Protein AF-A0A483ZKE1-F1 (afdb_monomer_lite)

Sequence (255 aa):
MLLSSGWCLANSYGLLGISTQVSLVSFIDTRLTCVSGTLVWALIVMWFKHPRYLRAKENFISSFFPSNLNSFNNILPKVLFICGGDETYCSNRGMLEKYIAKHHKEFVTFRAELAWEVISNLGTHSNVNALSLEEWLADFSDVVIILVESYGTVAELGAFSLSPVLRKKLLPILDKKFETHKSFINTGPVKWVDSESKFGPTIYTEFETILTCMPKINERLNRKVQSNITNANSIGDYKYSPKIFLFFVLVVISS

pLDDT: mean 71.36, std 24.27, range [22.64, 98.62]

Radius of gyration: 21.72 Å; chains: 1; bounding box: 70×74×46 Å

Secondary structure (DSSP, 8-state):
--------------S----S---TTTTTSSS-SS--HHHHHHHHHHHHT-HHHHHHHHHHHHH--HHHHHHHHHHSPEEEEEE---TTT--HHHHHHHHHHHH-TTEEEE-HHHHHHHHHHTT--SS--HHHHHHHHHHHSSEEEEEE-SHHHHHHHHHHHH-HHHHTTEEEEEEGGGTT---HHIIIIIHHHHHH-SSPSPEEE-GGGGGGGHHHHHHHHTS-------GGG-BTTTTB-HHHHHHHHHHHHH-

Foldseek 3Di:
DDDDDDDDDDDPPDDDPPPPPPDPVNLVPDPDPDDDLVVVVVVVVVLCVDPLLVVLVVVCVVPPDLVCQVVVVVVQAAEEEEADDDCVQAVLSVVVVVVCVVPPSSYDYDYLVVVVVVCVVSVPPDDDDPVNSVVVSLQLGQAYEQECPDPVSLVVLVVQLVDLSSLQRYAYEYALVCVPPPDCCVVPSQVSSQVRHLLDNHHHDHSVPSCVCVVSNVVSVPDDDPPPLDQVQADDPNGDHPNRVVVSVVVSSVD

InterPro domains:
  IPR049725 STM3845 retron effector protein [NF038232] (75-243)
  IPR049725 STM3845 retron effector protein [PF28093] (91-250)

Structure (mmCIF, N/CA/C/O backbone):
data_AF-A0A483ZKE1-F1
#
_entry.id   AF-A0A483ZKE1-F1
#
loop_
_atom_site.group_PDB
_atom_site.id
_atom_site.type_symbol
_atom_site.label_atom_id
_atom_site.label_alt_id
_atom_site.label_comp_id
_atom_site.label_asym_id
_atom_site.label_entity_id
_atom_site.label_seq_id
_atom_site.pdbx_PDB_ins_code
_atom_site.Cartn_x
_atom_site.Cartn_y
_atom_site.Cartn_z
_atom_site.occupancy
_atom_site.B_iso_or_equiv
_atom_site.auth_seq_id
_atom_site.auth_comp_id
_atom_site.auth_asym_id
_atom_site.auth_atom_id
_atom_site.pdbx_PDB_model_num
ATOM 1 N N . MET A 1 1 ? 48.296 -51.087 1.319 1.00 34.50 1 MET A N 1
ATOM 2 C CA . MET A 1 1 ? 47.680 -49.813 1.753 1.00 34.50 1 MET A CA 1
ATOM 3 C C . MET A 1 1 ? 46.544 -49.533 0.775 1.00 34.50 1 MET A C 1
ATOM 5 O O . MET A 1 1 ? 46.846 -49.269 -0.375 1.00 34.50 1 MET A O 1
ATOM 9 N N . LEU A 1 2 ? 45.296 -49.957 1.035 1.00 25.78 2 LEU A N 1
ATOM 10 C CA . LEU A 1 2 ? 44.282 -49.306 1.901 1.00 25.78 2 LEU A CA 1
ATOM 11 C C . LEU A 1 2 ? 44.091 -47.821 1.538 1.00 25.78 2 LEU A C 1
ATOM 13 O O . LEU A 1 2 ? 45.089 -47.116 1.507 1.00 25.78 2 LEU A O 1
ATOM 17 N N . LEU A 1 3 ? 42.907 -47.218 1.407 1.00 25.98 3 LEU A N 1
ATOM 18 C CA . LEU A 1 3 ? 41.503 -47.567 1.112 1.00 25.98 3 LEU A CA 1
ATOM 19 C C . LEU A 1 3 ? 40.740 -46.236 1.333 1.00 25.98 3 LEU A C 1
ATOM 21 O O . LEU A 1 3 ? 41.064 -45.538 2.292 1.00 25.98 3 LEU A O 1
ATOM 25 N N . SER A 1 4 ? 39.657 -45.991 0.579 1.00 26.14 4 SER A N 1
ATOM 26 C CA . SER A 1 4 ? 38.536 -45.078 0.926 1.00 26.14 4 SER A CA 1
ATOM 27 C C . SER A 1 4 ? 38.857 -43.567 0.937 1.00 26.14 4 SER A C 1
ATOM 29 O O . SER A 1 4 ? 40.004 -43.184 1.088 1.00 26.14 4 SER A O 1
ATOM 31 N N . SER A 1 5 ? 37.946 -42.602 0.822 1.00 27.78 5 SER A N 1
ATOM 32 C CA . SER A 1 5 ? 36.487 -42.466 0.679 1.00 27.78 5 SER A CA 1
ATOM 33 C C . SER A 1 5 ? 36.262 -40.972 0.335 1.00 27.78 5 SER A C 1
ATOM 35 O O . SER A 1 5 ? 37.126 -40.143 0.595 1.00 27.78 5 SER A O 1
ATOM 37 N N . GLY A 1 6 ? 35.178 -40.572 -0.322 1.00 24.53 6 GLY A N 1
ATOM 38 C CA . GLY A 1 6 ? 34.082 -39.967 0.434 1.00 24.53 6 GLY A CA 1
ATOM 39 C C . GLY A 1 6 ? 33.775 -38.549 -0.061 1.00 24.53 6 GLY A C 1
ATOM 40 O O . GLY A 1 6 ? 34.652 -37.800 -0.475 1.00 24.53 6 GLY A O 1
ATOM 41 N N . TRP A 1 7 ? 32.488 -38.237 -0.077 1.00 27.06 7 TRP A N 1
ATOM 42 C CA . TRP A 1 7 ? 31.884 -36.976 -0.480 1.00 27.06 7 TRP A CA 1
ATOM 43 C C . TRP A 1 7 ? 32.288 -35.811 0.431 1.00 27.06 7 TRP A C 1
ATOM 45 O O . TRP A 1 7 ? 32.486 -36.018 1.623 1.00 27.06 7 TRP A O 1
ATOM 55 N N . CYS A 1 8 ? 32.242 -34.578 -0.085 1.00 22.64 8 CYS A N 1
ATOM 56 C CA . CYS A 1 8 ? 31.852 -33.426 0.728 1.00 22.64 8 CYS A CA 1
ATOM 57 C C . CYS A 1 8 ? 31.224 -32.324 -0.138 1.00 22.64 8 CYS A C 1
ATOM 59 O O . CYS A 1 8 ? 31.904 -31.577 -0.838 1.00 22.64 8 CYS A O 1
ATOM 61 N N . LEU A 1 9 ? 29.894 -32.243 -0.061 1.00 33.50 9 LEU A N 1
ATOM 62 C CA . LEU A 1 9 ? 29.123 -31.023 -0.276 1.00 33.50 9 LEU A CA 1
ATOM 63 C C . LEU A 1 9 ? 29.646 -29.961 0.700 1.00 33.50 9 LEU A C 1
ATOM 65 O O . LEU A 1 9 ? 29.426 -30.076 1.903 1.00 33.50 9 LEU A O 1
ATOM 69 N N . ALA A 1 10 ? 30.323 -28.934 0.194 1.00 24.89 10 ALA A N 1
ATOM 70 C CA . ALA A 1 10 ? 30.698 -27.769 0.981 1.00 24.89 10 ALA A CA 1
ATOM 71 C C . ALA A 1 10 ? 30.026 -26.524 0.396 1.00 24.89 10 ALA A C 1
ATOM 73 O O . ALA A 1 10 ? 30.390 -26.025 -0.667 1.00 24.89 10 ALA A O 1
ATOM 74 N N . ASN A 1 11 ? 29.005 -26.074 1.125 1.00 29.05 11 ASN A N 1
ATOM 75 C CA . ASN A 1 11 ? 28.513 -24.704 1.203 1.00 29.0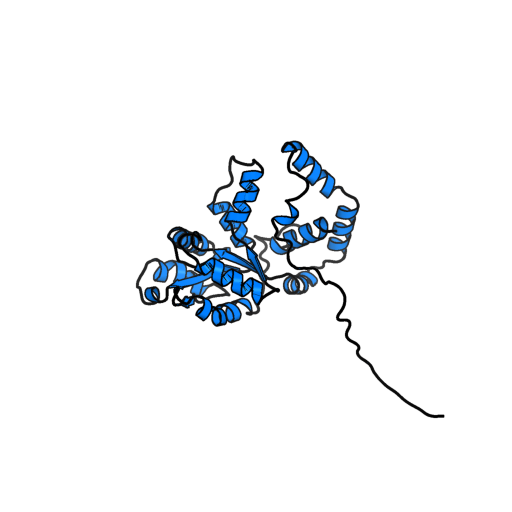5 11 ASN A CA 1
ATOM 76 C C . ASN A 1 11 ? 29.487 -23.664 0.638 1.00 29.05 11 ASN A C 1
ATOM 78 O O . ASN A 1 11 ? 30.529 -23.403 1.231 1.00 29.05 11 ASN A O 1
ATOM 82 N N . SER A 1 12 ? 29.078 -22.977 -0.424 1.00 27.92 12 SER A N 1
ATOM 83 C CA . SER A 1 12 ? 29.598 -21.646 -0.737 1.00 27.92 12 SER A CA 1
ATOM 84 C C . SER A 1 12 ? 28.547 -20.610 -0.342 1.00 27.92 12 SER A C 1
ATOM 86 O O . SER A 1 12 ? 27.928 -19.960 -1.177 1.00 27.92 12 SER A O 1
ATOM 88 N N . TYR A 1 13 ? 28.330 -20.487 0.973 1.00 29.80 13 TYR A N 1
ATOM 89 C CA . TYR A 1 13 ? 27.936 -19.210 1.560 1.00 29.80 13 TYR A CA 1
ATOM 90 C C . TYR A 1 13 ? 29.157 -18.304 1.454 1.00 29.80 13 TYR A C 1
ATOM 92 O O . TYR A 1 13 ? 30.125 -18.483 2.188 1.00 29.80 13 TYR A O 1
ATOM 100 N N . GLY A 1 14 ? 29.142 -17.365 0.518 1.00 31.58 14 GLY A N 1
ATOM 101 C CA . GLY A 1 14 ? 30.228 -16.403 0.409 1.00 31.58 14 GLY A CA 1
ATOM 102 C C . GLY A 1 14 ? 30.344 -15.819 -0.977 1.00 31.58 14 GLY A C 1
ATOM 103 O O . GLY A 1 14 ? 31.193 -16.255 -1.738 1.00 31.58 14 GLY A O 1
ATOM 104 N N . LEU A 1 15 ? 29.486 -14.847 -1.284 1.00 28.23 15 LEU A N 1
ATOM 105 C CA . LEU A 1 15 ? 29.817 -13.625 -2.025 1.00 28.23 15 LEU A CA 1
AT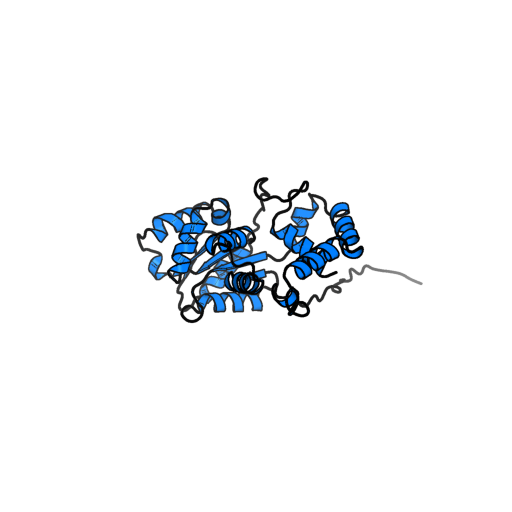OM 106 C C . LEU A 1 15 ? 28.515 -12.905 -2.361 1.00 28.23 15 LEU A C 1
ATOM 108 O O . LEU A 1 15 ? 27.796 -13.309 -3.263 1.00 28.23 15 LEU A O 1
ATOM 112 N N . LEU A 1 16 ? 28.237 -11.869 -1.569 1.00 30.02 16 LEU A N 1
ATOM 113 C CA . LEU A 1 16 ? 27.486 -10.639 -1.857 1.00 30.02 16 LEU A CA 1
ATOM 114 C C . LEU A 1 16 ? 26.897 -10.149 -0.534 1.00 30.02 16 LEU A C 1
ATOM 116 O O . LEU A 1 16 ? 25.690 -10.093 -0.323 1.00 30.02 16 LEU A O 1
ATOM 120 N N . GLY A 1 17 ? 27.797 -9.776 0.378 1.00 25.45 17 GLY A N 1
ATOM 121 C CA . GLY A 1 17 ? 27.480 -8.810 1.419 1.00 25.45 17 GLY A CA 1
ATOM 122 C C . GLY A 1 17 ? 27.294 -7.445 0.766 1.00 25.45 17 GLY A C 1
ATOM 123 O O . GLY A 1 17 ? 28.156 -6.581 0.879 1.00 25.45 17 GLY A O 1
ATOM 124 N N . ILE A 1 18 ? 26.196 -7.268 0.030 1.00 30.44 18 ILE A N 1
ATOM 125 C CA . ILE A 1 18 ? 25.704 -5.938 -0.302 1.00 30.44 18 ILE A CA 1
ATOM 126 C C . ILE A 1 18 ? 24.929 -5.511 0.933 1.00 30.44 18 ILE A C 1
ATOM 128 O O . ILE A 1 18 ? 23.841 -6.011 1.204 1.00 30.44 18 ILE A O 1
ATOM 132 N N . SER A 1 19 ? 25.542 -4.630 1.719 1.00 26.50 19 SER A N 1
ATOM 133 C CA . SER A 1 19 ? 24.854 -3.882 2.761 1.00 26.50 19 SER A CA 1
ATOM 134 C C . SER A 1 19 ? 23.639 -3.208 2.122 1.00 26.50 19 SER A 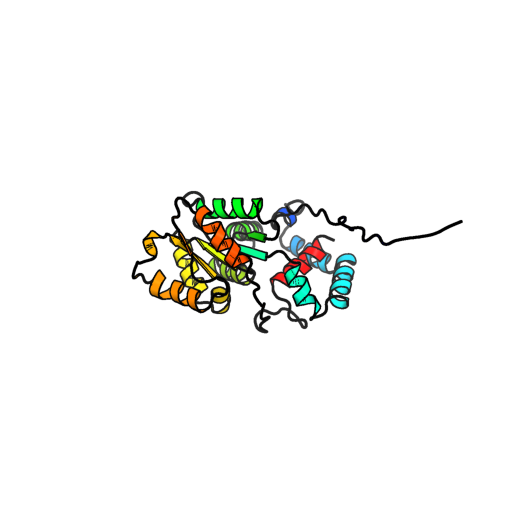C 1
ATOM 136 O O . SER A 1 19 ? 23.768 -2.247 1.365 1.00 26.50 19 SER A O 1
ATOM 138 N N . THR A 1 20 ? 22.453 -3.766 2.360 1.00 33.00 20 THR A N 1
ATOM 139 C CA . THR A 1 20 ? 21.164 -3.249 1.899 1.00 33.00 20 THR A CA 1
ATOM 140 C C . THR A 1 20 ? 20.798 -2.019 2.726 1.00 33.00 20 THR A C 1
ATOM 142 O O . THR A 1 20 ? 19.917 -2.058 3.581 1.00 33.00 20 THR A O 1
ATOM 145 N N . GLN A 1 21 ? 21.532 -0.935 2.508 1.00 32.09 21 GLN A N 1
ATOM 146 C CA . GLN A 1 21 ? 21.146 0.433 2.828 1.00 32.09 21 GLN A CA 1
ATOM 147 C C . GLN A 1 21 ? 21.740 1.344 1.758 1.00 32.09 21 GLN A C 1
ATOM 149 O O . GLN A 1 21 ? 22.613 2.166 2.006 1.00 32.09 21 GLN A O 1
ATOM 154 N N . VAL A 1 22 ? 21.262 1.171 0.534 1.00 33.34 22 VAL A N 1
ATOM 155 C CA . VAL A 1 22 ? 21.272 2.259 -0.433 1.00 33.34 22 VAL A CA 1
ATOM 156 C C . VAL A 1 22 ? 19.810 2.620 -0.567 1.00 33.34 22 VAL A C 1
ATOM 158 O O . VAL A 1 22 ? 19.040 1.898 -1.203 1.00 33.34 22 VAL A O 1
ATOM 161 N N . SER A 1 23 ? 19.390 3.664 0.146 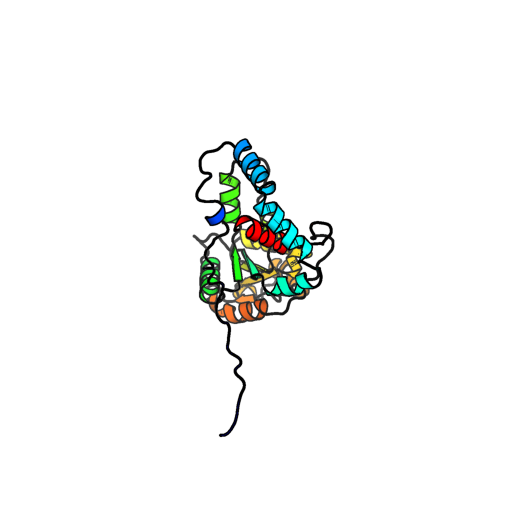1.00 32.03 23 SER A N 1
ATOM 162 C CA . SER A 1 23 ? 18.084 4.237 -0.136 1.00 32.03 23 SER A CA 1
ATOM 163 C C . SER A 1 23 ? 18.125 4.696 -1.594 1.00 32.03 23 SER A C 1
ATOM 165 O O . SER A 1 23 ? 19.160 5.148 -2.089 1.00 32.03 23 SER A O 1
ATOM 167 N N . LEU A 1 24 ? 17.015 4.581 -2.315 1.00 33.50 24 LEU A N 1
ATOM 168 C CA . LEU A 1 24 ? 16.905 5.141 -3.667 1.00 33.50 24 LEU A CA 1
ATOM 169 C C . LEU A 1 24 ? 17.302 6.637 -3.714 1.00 33.50 24 LEU A C 1
ATOM 171 O O . LEU A 1 24 ? 17.697 7.136 -4.762 1.00 33.50 24 LEU A O 1
ATOM 175 N N . VAL A 1 25 ? 17.278 7.312 -2.559 1.00 31.03 25 VAL A N 1
ATOM 176 C CA . VAL A 1 25 ? 17.714 8.694 -2.338 1.00 31.03 25 VAL A CA 1
ATOM 177 C C . VAL A 1 25 ? 19.248 8.823 -2.267 1.00 31.03 25 VAL A C 1
ATOM 179 O O . VAL A 1 25 ? 19.808 9.737 -2.865 1.00 31.03 25 VAL A O 1
ATOM 182 N N . SER A 1 26 ? 19.971 7.882 -1.645 1.00 31.45 26 SER A N 1
ATOM 183 C CA . SER A 1 26 ? 21.437 7.963 -1.491 1.00 31.45 26 SER A CA 1
ATOM 184 C C . SER A 1 26 ? 22.228 7.720 -2.782 1.00 31.45 26 SER A C 1
ATOM 186 O O . SER A 1 26 ? 23.431 7.954 -2.811 1.00 31.45 26 SER A O 1
ATOM 188 N N . PHE A 1 27 ? 21.585 7.242 -3.852 1.00 34.53 27 PHE A N 1
ATOM 189 C CA . PHE A 1 27 ? 22.231 7.144 -5.167 1.00 34.53 27 PHE A CA 1
ATOM 190 C C . PHE A 1 27 ? 22.243 8.493 -5.909 1.00 34.53 27 PHE A C 1
ATOM 192 O O . PHE A 1 27 ? 23.111 8.752 -6.741 1.00 34.53 27 PHE A O 1
ATOM 199 N N . ILE A 1 28 ? 21.288 9.369 -5.593 1.00 35.88 28 ILE A N 1
ATOM 200 C CA . ILE A 1 28 ? 21.164 10.703 -6.193 1.00 35.88 28 ILE A CA 1
ATOM 201 C C . ILE A 1 28 ? 22.040 11.709 -5.432 1.00 35.88 28 ILE A C 1
ATOM 203 O O . ILE A 1 28 ? 22.561 12.663 -6.013 1.00 35.88 28 ILE A O 1
ATOM 207 N N . ASP A 1 29 ? 22.270 11.459 -4.146 1.00 37.16 29 ASP A N 1
ATOM 208 C CA . ASP A 1 29 ? 22.869 12.422 -3.238 1.00 37.16 29 ASP A CA 1
ATOM 209 C C . ASP A 1 29 ? 24.340 12.098 -2.931 1.00 37.16 29 ASP A C 1
ATOM 211 O O . ASP A 1 29 ? 24.650 11.323 -2.029 1.00 37.16 29 ASP A O 1
ATOM 215 N N . THR A 1 30 ? 25.263 12.648 -3.734 1.00 35.22 30 THR A N 1
ATOM 216 C CA . THR A 1 30 ? 26.586 13.118 -3.242 1.00 35.22 30 THR A CA 1
ATOM 217 C C . THR A 1 30 ? 27.460 13.861 -4.265 1.00 35.22 30 THR A C 1
ATOM 219 O O . THR A 1 30 ? 28.529 14.335 -3.882 1.00 35.22 30 THR A O 1
ATOM 222 N N . ARG A 1 31 ? 27.088 14.022 -5.549 1.00 33.31 31 ARG A N 1
ATOM 223 C CA . ARG A 1 31 ? 27.955 14.762 -6.511 1.00 33.31 31 ARG A CA 1
ATOM 224 C C . ARG A 1 31 ? 27.259 15.647 -7.550 1.00 33.31 31 ARG A C 1
ATOM 226 O O . ARG A 1 31 ? 27.856 15.930 -8.584 1.00 33.31 31 ARG A O 1
ATOM 233 N N . LEU A 1 32 ? 26.030 16.102 -7.321 1.00 39.75 32 LEU A N 1
ATOM 234 C CA . LEU A 1 32 ? 25.303 16.922 -8.307 1.00 39.75 32 LEU A CA 1
ATOM 235 C C . LEU A 1 32 ? 24.609 18.145 -7.692 1.00 39.75 32 LEU A C 1
ATOM 237 O O . LEU A 1 32 ? 23.587 18.602 -8.185 1.00 39.75 32 LEU A O 1
ATOM 241 N N . THR A 1 33 ? 25.181 18.728 -6.640 1.00 37.25 33 THR A N 1
ATOM 242 C CA . THR A 1 33 ? 24.582 19.871 -5.929 1.00 37.25 33 THR A CA 1
ATOM 243 C C . THR A 1 33 ? 24.822 21.240 -6.573 1.00 37.25 33 THR A C 1
ATOM 245 O O . THR A 1 33 ? 24.511 22.250 -5.953 1.00 37.25 33 THR A O 1
ATOM 248 N N . CYS A 1 34 ? 25.348 21.336 -7.801 1.00 37.12 34 CYS A N 1
ATOM 249 C CA . CYS A 1 34 ? 25.492 22.647 -8.447 1.00 37.12 34 CYS A CA 1
ATOM 250 C C . CYS A 1 34 ? 25.718 22.564 -9.964 1.00 37.12 34 CYS A C 1
ATOM 252 O O . CYS A 1 34 ? 26.788 22.919 -10.451 1.00 37.12 34 CYS A O 1
ATOM 254 N N . VAL A 1 35 ? 24.752 22.075 -10.749 1.00 35.91 35 VAL A N 1
ATOM 255 C CA . VAL A 1 35 ? 24.836 22.251 -12.208 1.00 35.91 35 VAL A CA 1
ATOM 256 C C . VAL A 1 35 ? 23.457 22.432 -12.835 1.00 35.91 35 VAL A C 1
ATOM 258 O O . VAL A 1 35 ? 22.511 21.749 -12.457 1.00 35.91 35 VAL A O 1
ATOM 261 N N . SER A 1 36 ? 23.338 23.376 -13.777 1.00 40.72 36 SER A N 1
ATOM 262 C CA . SER A 1 36 ? 22.074 23.699 -14.451 1.00 40.72 36 SER A CA 1
ATOM 263 C C . SER A 1 36 ? 21.435 22.461 -15.098 1.00 40.72 36 SER A C 1
ATOM 265 O O . SER A 1 36 ? 22.134 21.531 -15.510 1.00 40.72 36 SER A O 1
ATOM 267 N N . GLY A 1 37 ? 20.102 22.456 -15.217 1.00 38.16 37 GLY A N 1
ATOM 268 C CA . GLY A 1 37 ? 19.326 21.304 -15.702 1.00 38.16 37 GLY A CA 1
ATOM 269 C C . GLY A 1 37 ? 19.786 20.730 -17.052 1.00 38.16 37 GLY A C 1
ATOM 270 O O . GLY A 1 37 ? 19.633 19.537 -17.296 1.00 38.16 37 GLY A O 1
ATOM 271 N N . THR A 1 38 ? 20.437 21.530 -17.900 1.00 40.94 38 THR A N 1
ATOM 272 C CA . THR A 1 38 ? 21.022 21.095 -19.178 1.00 40.94 38 THR A CA 1
ATOM 273 C C . THR A 1 38 ? 22.256 20.199 -19.001 1.00 40.94 38 THR A C 1
ATOM 275 O O . THR A 1 38 ? 22.470 19.272 -19.779 1.00 40.94 38 THR A O 1
ATOM 278 N N . LEU A 1 39 ? 23.063 20.443 -17.966 1.00 37.88 39 LEU A N 1
ATOM 279 C CA . LEU A 1 39 ? 24.281 19.686 -17.661 1.00 37.88 39 LEU A CA 1
ATOM 280 C C . LEU A 1 39 ? 23.982 18.365 -16.949 1.00 37.88 39 LEU A C 1
ATOM 282 O O . LEU A 1 39 ? 24.653 17.374 -17.220 1.00 37.88 39 LEU A O 1
ATOM 286 N N . VAL A 1 40 ? 22.942 18.316 -16.114 1.00 40.50 40 VAL A N 1
ATOM 287 C CA . VAL A 1 40 ? 22.454 17.061 -15.517 1.00 40.50 40 VAL A CA 1
ATOM 288 C C . VAL A 1 40 ? 21.933 16.123 -16.609 1.00 40.50 40 VAL A C 1
ATOM 290 O O . VAL A 1 40 ? 22.305 14.952 -16.651 1.00 40.50 40 VAL A O 1
ATOM 293 N N . TRP A 1 41 ? 21.158 16.652 -17.562 1.00 34.72 41 TRP A N 1
ATOM 294 C CA . TRP A 1 41 ? 20.681 15.886 -18.717 1.00 34.72 41 TRP A CA 1
ATOM 295 C C . TRP A 1 41 ? 21.834 15.421 -19.620 1.00 34.72 41 TRP A C 1
ATOM 297 O O . TRP A 1 41 ? 21.857 14.269 -20.048 1.00 34.72 41 TRP A O 1
ATOM 307 N N . ALA A 1 42 ? 22.836 16.272 -19.863 1.00 37.91 42 ALA A N 1
ATOM 308 C CA . ALA A 1 42 ? 24.031 15.900 -20.621 1.00 37.91 42 ALA A CA 1
ATOM 309 C C . ALA A 1 42 ? 24.876 14.824 -19.914 1.00 37.91 42 ALA A C 1
ATOM 311 O O . ALA A 1 42 ? 25.371 13.914 -20.576 1.00 37.91 42 ALA A O 1
ATOM 312 N N . LEU A 1 43 ? 24.999 14.881 -18.583 1.00 40.19 43 LEU A N 1
ATOM 313 C CA . LEU A 1 43 ? 25.699 13.878 -17.776 1.00 40.19 43 LEU A CA 1
ATOM 314 C C . LEU A 1 43 ? 24.972 12.534 -17.790 1.00 40.19 43 LEU A C 1
ATOM 316 O O . LEU A 1 43 ? 25.616 11.514 -18.015 1.00 40.19 43 LEU A O 1
ATOM 320 N N . ILE A 1 44 ? 23.644 12.532 -17.646 1.00 43.62 44 ILE A N 1
ATOM 321 C CA . ILE A 1 44 ? 22.800 11.334 -17.771 1.00 43.62 44 ILE A CA 1
ATOM 322 C C . ILE A 1 44 ? 22.937 10.721 -19.177 1.00 43.62 44 ILE A C 1
ATOM 324 O O . ILE A 1 44 ? 23.171 9.520 -19.318 1.00 43.62 44 ILE A O 1
ATOM 328 N N . VAL A 1 45 ? 22.879 11.540 -20.234 1.00 47.94 45 VAL A N 1
ATOM 329 C CA . VAL A 1 45 ? 23.048 11.088 -21.629 1.00 47.94 45 VAL A CA 1
ATOM 330 C C . VAL A 1 45 ? 24.465 10.581 -21.915 1.00 47.94 45 VAL A C 1
ATOM 332 O O . VAL A 1 45 ? 24.623 9.595 -22.637 1.00 47.94 45 VAL A O 1
ATOM 335 N N . MET A 1 46 ? 25.502 11.212 -21.358 1.00 50.72 46 MET A N 1
ATOM 336 C CA . MET A 1 46 ? 26.883 10.720 -21.439 1.00 50.72 46 MET A CA 1
ATOM 337 C C . MET A 1 46 ? 27.041 9.376 -20.731 1.00 50.72 46 MET A C 1
ATOM 339 O O . MET A 1 46 ?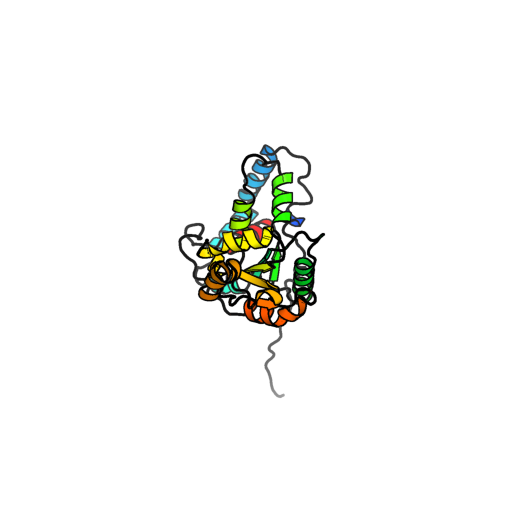 27.744 8.500 -21.234 1.00 50.72 46 MET A O 1
ATOM 343 N N . TRP A 1 47 ? 26.353 9.189 -19.608 1.00 50.81 47 TRP A N 1
ATOM 344 C CA . TRP A 1 47 ? 26.355 7.946 -18.846 1.00 50.81 47 TRP A CA 1
ATOM 345 C C . TRP A 1 47 ? 25.775 6.776 -19.650 1.00 50.81 47 TRP A C 1
ATOM 347 O O . TRP A 1 47 ? 26.390 5.715 -19.737 1.00 50.81 47 TRP A O 1
ATOM 357 N N . PHE A 1 48 ? 24.665 7.003 -20.359 1.00 46.25 48 PHE A N 1
ATOM 358 C CA . PHE A 1 48 ? 24.078 6.026 -21.285 1.00 46.25 48 PHE A CA 1
ATOM 359 C C . PHE A 1 48 ? 24.968 5.690 -22.496 1.00 46.25 48 PHE A C 1
ATOM 361 O O . PHE A 1 48 ? 24.765 4.666 -23.150 1.00 46.25 48 PHE A O 1
ATOM 368 N N . LYS A 1 49 ? 25.965 6.530 -22.802 1.00 56.38 49 LYS A N 1
ATOM 369 C CA . LYS A 1 49 ? 26.979 6.290 -23.843 1.00 56.38 49 LYS A CA 1
ATOM 370 C C . LYS A 1 49 ? 28.294 5.740 -23.283 1.00 56.38 49 LYS A C 1
ATOM 372 O O . LYS A 1 49 ? 29.223 5.494 -24.050 1.00 56.38 49 LYS A O 1
ATOM 377 N N . HIS A 1 50 ? 28.397 5.545 -21.968 1.00 60.44 50 HIS A N 1
ATOM 378 C CA . HIS A 1 50 ? 29.624 5.078 -21.343 1.00 60.44 50 HIS A CA 1
ATOM 379 C C . HIS A 1 50 ? 29.911 3.612 -21.730 1.00 60.44 50 HIS A C 1
ATOM 381 O O . HIS A 1 50 ? 29.009 2.773 -21.653 1.00 60.44 50 HIS A O 1
ATOM 387 N N . PRO A 1 51 ? 31.157 3.240 -22.085 1.00 61.47 51 PRO A N 1
ATOM 388 C CA . PRO A 1 51 ? 31.480 1.882 -22.535 1.00 61.47 51 PRO A CA 1
ATOM 389 C C . PRO A 1 51 ? 31.117 0.779 -21.529 1.00 61.47 51 PRO A C 1
ATOM 391 O O . PRO A 1 51 ? 30.754 -0.325 -21.929 1.00 61.47 51 PRO A O 1
ATOM 394 N N . ARG A 1 52 ? 31.171 1.070 -20.219 1.00 52.00 52 ARG A N 1
ATOM 395 C CA . ARG A 1 52 ? 30.737 0.115 -19.179 1.00 52.00 52 ARG A CA 1
ATOM 396 C C . ARG A 1 52 ? 29.220 -0.068 -19.142 1.00 52.00 52 ARG A C 1
ATOM 398 O O . ARG A 1 52 ? 28.778 -1.205 -19.030 1.00 52.00 52 ARG A O 1
ATOM 405 N N . TYR A 1 53 ? 28.449 1.011 -19.312 1.00 57.12 53 TYR A N 1
ATOM 406 C CA . TYR A 1 53 ? 26.987 0.953 -19.422 1.00 57.12 53 TYR A CA 1
ATOM 407 C C . TYR A 1 53 ? 26.585 0.102 -20.630 1.00 57.12 53 TYR A C 1
ATOM 409 O O . TYR A 1 53 ? 25.779 -0.817 -20.509 1.00 57.12 53 TYR A O 1
ATOM 417 N N . LEU A 1 54 ? 27.200 0.368 -21.789 1.00 58.12 54 LEU A N 1
ATOM 418 C CA . LEU A 1 54 ? 26.920 -0.358 -23.028 1.00 58.12 54 LEU A CA 1
ATOM 419 C C . LEU A 1 54 ? 27.257 -1.848 -22.896 1.00 58.12 54 LEU A C 1
ATOM 421 O O . LEU A 1 54 ? 26.423 -2.680 -23.233 1.00 58.12 54 LEU A O 1
ATOM 425 N N . ARG A 1 55 ? 28.405 -2.190 -22.295 1.00 61.31 55 ARG A N 1
ATOM 426 C CA . ARG A 1 55 ? 28.797 -3.585 -22.040 1.00 61.31 55 ARG A CA 1
ATOM 427 C C . ARG A 1 55 ? 27.887 -4.281 -21.019 1.00 61.31 55 ARG A C 1
ATOM 429 O O . ARG A 1 55 ? 27.540 -5.438 -21.216 1.00 61.31 55 ARG A O 1
ATOM 436 N N . ALA A 1 56 ? 27.474 -3.608 -19.944 1.00 54.38 56 ALA A N 1
ATOM 437 C CA . ALA A 1 56 ? 26.537 -4.170 -18.965 1.00 54.38 56 ALA A CA 1
ATOM 438 C C . ALA A 1 56 ? 25.140 -4.386 -19.573 1.00 54.38 56 ALA A C 1
ATOM 440 O O . ALA A 1 56 ? 24.521 -5.426 -19.352 1.00 54.38 56 ALA A O 1
ATOM 441 N N . LYS A 1 57 ? 24.679 -3.445 -20.405 1.00 57.78 57 LYS A N 1
ATOM 442 C CA . LYS A 1 57 ? 23.446 -3.558 -21.188 1.00 57.78 57 LYS A CA 1
ATOM 443 C C . LYS A 1 57 ? 23.511 -4.708 -22.193 1.00 57.78 57 LYS A C 1
ATOM 445 O O . LYS A 1 57 ? 22.571 -5.490 -22.258 1.00 57.78 57 LYS A O 1
ATOM 450 N N . GLU A 1 58 ? 24.594 -4.829 -22.955 1.00 60.06 58 GLU A N 1
ATOM 451 C CA . GLU A 1 58 ? 24.802 -5.929 -23.906 1.00 60.06 58 GLU A CA 1
ATOM 452 C C . GLU A 1 58 ? 24.877 -7.279 -23.195 1.00 60.06 58 GLU A C 1
ATOM 454 O O . GLU A 1 58 ? 24.242 -8.237 -23.630 1.00 60.06 58 GLU A O 1
ATOM 459 N N . ASN A 1 59 ? 25.571 -7.349 -22.057 1.00 59.84 59 ASN A N 1
ATOM 460 C CA . ASN A 1 59 ? 25.623 -8.552 -21.232 1.00 59.84 59 ASN A CA 1
ATOM 461 C C . ASN A 1 59 ? 24.237 -8.924 -20.704 1.00 59.84 59 ASN A C 1
ATOM 463 O O . ASN A 1 59 ? 23.852 -10.081 -20.805 1.00 59.84 59 ASN A O 1
ATOM 467 N N . PHE A 1 60 ? 23.456 -7.968 -20.197 1.00 62.00 60 PHE A N 1
ATOM 468 C CA . PHE A 1 60 ? 22.091 -8.232 -19.746 1.00 62.00 60 PHE A CA 1
ATOM 469 C C . PHE A 1 60 ? 21.199 -8.686 -20.904 1.00 62.00 60 PHE A C 1
ATOM 471 O O . PHE A 1 60 ? 20.594 -9.741 -20.815 1.00 62.00 60 PHE A O 1
ATOM 478 N N . ILE A 1 61 ? 21.174 -7.975 -22.032 1.00 58.19 61 ILE A N 1
ATOM 479 C CA . ILE A 1 61 ? 20.340 -8.347 -23.189 1.00 58.19 61 ILE A CA 1
ATOM 480 C C . ILE A 1 61 ? 20.736 -9.720 -23.758 1.00 58.19 61 ILE A C 1
ATOM 482 O O . ILE A 1 61 ? 19.863 -10.491 -24.143 1.00 58.19 61 ILE A O 1
ATOM 486 N N . SER A 1 62 ? 22.030 -10.051 -23.792 1.00 58.81 62 SER A N 1
ATOM 487 C CA . SER A 1 62 ? 22.515 -11.333 -24.328 1.00 58.81 62 SER A CA 1
ATOM 488 C C . SER A 1 62 ? 22.322 -12.522 -23.383 1.00 58.81 62 SER A C 1
ATOM 490 O O . SER A 1 62 ? 22.271 -13.658 -23.849 1.00 58.81 62 SER A O 1
ATOM 492 N N . SER A 1 63 ? 22.197 -12.287 -22.072 1.00 54.16 63 SER A N 1
ATOM 493 C CA . SER A 1 63 ? 22.060 -13.351 -21.061 1.00 54.16 63 SER A CA 1
ATOM 494 C C . SER A 1 63 ? 20.671 -13.439 -20.415 1.00 54.16 63 SER A C 1
ATOM 496 O O . SER A 1 63 ? 20.348 -14.435 -19.757 1.00 54.16 63 SER A O 1
ATOM 498 N N . PHE A 1 64 ? 19.816 -12.433 -20.608 1.00 56.34 64 PHE A N 1
ATOM 499 C CA . PHE A 1 64 ? 18.508 -12.343 -19.971 1.00 56.34 64 PHE A CA 1
ATOM 500 C C . PHE A 1 64 ? 17.390 -12.813 -20.909 1.00 56.34 64 PHE A C 1
ATOM 502 O O . PHE A 1 64 ? 16.848 -12.060 -21.714 1.00 56.34 64 PHE A O 1
ATOM 509 N N . PHE A 1 65 ? 17.034 -14.094 -20.795 1.00 58.25 65 PHE A N 1
ATOM 510 C CA . PHE A 1 65 ? 15.946 -14.704 -21.562 1.00 58.25 65 PHE A CA 1
ATOM 511 C C . PHE A 1 65 ? 14.580 -14.543 -20.872 1.00 58.25 65 PHE A C 1
ATOM 513 O O . PHE A 1 65 ? 14.515 -14.455 -19.643 1.00 58.25 65 PHE A O 1
ATOM 520 N N . PRO A 1 66 ? 13.457 -14.624 -21.613 1.00 53.72 66 PRO A N 1
ATOM 521 C CA . PRO A 1 66 ? 12.117 -14.581 -21.026 1.00 53.72 66 PRO A CA 1
ATOM 522 C C . PRO A 1 66 ? 11.835 -15.675 -19.983 1.00 53.72 66 PRO A C 1
ATOM 524 O O . PRO A 1 66 ? 11.038 -15.476 -19.073 1.00 53.72 66 PRO A O 1
ATOM 527 N N . SER A 1 67 ? 12.507 -16.826 -20.061 1.00 54.50 67 SER A N 1
ATOM 528 C CA . SER A 1 67 ? 12.462 -17.870 -19.025 1.00 54.50 67 SER A CA 1
ATOM 529 C C . SER A 1 67 ? 13.145 -17.439 -17.721 1.00 54.50 67 SER A C 1
ATOM 531 O O . SER A 1 67 ? 12.717 -17.831 -16.634 1.00 54.50 67 SER A O 1
ATOM 533 N N . ASN A 1 68 ? 14.172 -16.592 -17.817 1.00 53.62 68 ASN A N 1
ATOM 534 C CA . ASN A 1 68 ? 14.928 -16.077 -16.680 1.00 53.62 68 ASN A CA 1
ATOM 535 C C . ASN A 1 68 ? 14.163 -14.962 -15.959 1.00 53.62 68 ASN A C 1
ATOM 537 O O . ASN A 1 68 ? 14.396 -14.775 -14.772 1.00 53.62 68 ASN A O 1
ATOM 541 N N . LEU A 1 69 ? 13.200 -14.289 -16.609 1.00 56.50 69 LEU A N 1
ATOM 542 C CA . LEU A 1 69 ? 12.331 -13.276 -15.986 1.00 56.50 69 LEU A CA 1
ATOM 543 C C . LEU A 1 69 ? 11.613 -13.795 -14.743 1.00 56.50 69 LEU A C 1
ATOM 545 O O . LEU A 1 69 ? 11.611 -13.130 -13.712 1.00 56.50 69 LEU A O 1
ATOM 549 N N . ASN A 1 70 ? 11.029 -14.992 -14.825 1.00 55.31 70 ASN A N 1
ATOM 550 C CA . ASN A 1 70 ? 10.313 -15.588 -13.696 1.00 55.31 70 ASN A CA 1
ATOM 551 C C . ASN A 1 70 ? 11.269 -15.939 -12.549 1.00 55.31 70 ASN A C 1
ATOM 553 O O . ASN A 1 70 ? 10.936 -15.733 -11.385 1.00 55.31 70 ASN A O 1
ATOM 557 N N . SER A 1 71 ? 12.471 -16.429 -12.869 1.00 53.81 71 SER A N 1
ATOM 558 C CA . SER A 1 71 ? 13.498 -16.717 -11.864 1.00 53.81 71 SER A CA 1
ATOM 559 C C . SER A 1 71 ? 14.072 -15.437 -11.252 1.00 53.81 71 SER A C 1
ATOM 561 O O . SER A 1 71 ? 14.309 -15.387 -10.053 1.00 53.81 71 SER A O 1
ATOM 563 N N . PHE A 1 72 ? 14.260 -14.388 -12.050 1.00 57.31 72 PHE A N 1
ATOM 564 C CA . PHE A 1 72 ? 14.814 -13.107 -11.622 1.00 57.31 72 PHE A CA 1
ATOM 565 C C . PHE A 1 72 ? 13.814 -12.299 -10.795 1.00 57.31 72 PHE A C 1
ATOM 567 O O . PHE A 1 72 ? 14.196 -11.718 -9.786 1.00 57.31 72 PHE A O 1
ATOM 574 N N . ASN A 1 73 ? 12.520 -12.346 -11.130 1.00 58.00 73 ASN A N 1
ATOM 575 C CA . ASN A 1 73 ? 11.459 -11.783 -10.289 1.00 58.00 73 ASN A CA 1
ATOM 576 C C . ASN A 1 73 ? 11.453 -12.375 -8.873 1.00 58.00 73 ASN A C 1
ATOM 578 O O . ASN A 1 73 ? 11.109 -11.661 -7.937 1.00 58.00 73 ASN A O 1
ATOM 582 N N . ASN A 1 74 ? 11.849 -13.643 -8.712 1.00 58.44 74 ASN A N 1
ATOM 583 C CA . ASN A 1 74 ? 11.978 -14.275 -7.395 1.00 58.44 74 ASN A CA 1
ATOM 584 C C . ASN A 1 74 ? 13.258 -13.861 -6.647 1.00 58.44 74 ASN A C 1
ATOM 586 O O . ASN A 1 74 ? 13.326 -14.041 -5.436 1.00 58.44 74 ASN A O 1
ATOM 590 N N . ILE A 1 75 ? 14.270 -13.351 -7.356 1.00 63.12 75 ILE A N 1
ATOM 591 C CA . ILE A 1 75 ? 15.548 -12.895 -6.785 1.00 63.12 75 ILE A CA 1
ATOM 592 C C . ILE A 1 75 ? 15.466 -11.415 -6.385 1.00 63.12 75 ILE A C 1
ATOM 594 O O . ILE A 1 75 ? 16.114 -10.994 -5.429 1.00 63.12 75 ILE A O 1
ATOM 598 N N . LEU A 1 76 ? 14.667 -10.619 -7.101 1.00 67.38 76 LEU A N 1
ATOM 599 C CA . LEU A 1 76 ? 14.465 -9.207 -6.792 1.00 67.38 76 LEU A CA 1
ATOM 600 C C . LEU A 1 76 ? 13.650 -9.029 -5.503 1.00 67.38 76 LEU A C 1
ATOM 602 O O . LEU A 1 76 ? 12.651 -9.729 -5.312 1.00 67.38 76 LEU A O 1
ATOM 606 N N . PRO A 1 77 ? 14.001 -8.044 -4.655 1.00 74.56 77 PRO A N 1
ATOM 607 C CA . PRO A 1 77 ? 13.238 -7.777 -3.447 1.00 74.56 77 PRO A CA 1
ATOM 608 C C . PRO A 1 77 ? 11.799 -7.404 -3.798 1.00 74.56 77 PRO A C 1
ATOM 610 O O . PRO A 1 77 ? 11.524 -6.829 -4.860 1.00 74.56 77 PRO A O 1
ATOM 613 N N . LYS A 1 78 ? 10.862 -7.725 -2.908 1.00 83.06 78 LYS A N 1
ATOM 614 C CA . LYS A 1 78 ? 9.469 -7.305 -3.080 1.00 83.06 78 LYS A CA 1
ATOM 615 C C . LYS A 1 78 ? 9.347 -5.830 -2.724 1.00 83.06 78 LYS A C 1
ATOM 617 O O . LYS A 1 78 ? 9.750 -5.423 -1.639 1.00 83.06 78 LYS A O 1
ATOM 622 N N . VAL A 1 79 ? 8.797 -5.040 -3.634 1.00 86.81 79 VAL A N 1
ATOM 623 C CA . VAL A 1 79 ? 8.628 -3.602 -3.468 1.00 86.81 79 VAL A CA 1
ATOM 624 C C . VAL A 1 79 ? 7.254 -3.333 -2.862 1.00 86.81 79 VAL A C 1
ATOM 626 O O . VAL A 1 79 ? 6.228 -3.648 -3.467 1.00 86.81 79 VAL A O 1
ATOM 629 N N . LEU A 1 80 ? 7.244 -2.742 -1.672 1.00 92.06 80 LEU A N 1
ATOM 630 C CA . LEU A 1 80 ? 6.054 -2.382 -0.914 1.00 92.06 80 LEU A CA 1
ATOM 631 C C . LEU A 1 80 ? 5.881 -0.862 -0.946 1.00 92.06 80 LEU A C 1
ATOM 633 O O . LEU A 1 80 ? 6.719 -0.127 -0.420 1.00 92.06 80 LEU A O 1
ATOM 637 N N . PHE A 1 81 ? 4.789 -0.397 -1.542 1.00 94.00 81 PHE A N 1
ATOM 638 C CA . PHE A 1 81 ? 4.368 0.992 -1.410 1.00 94.00 81 PHE A CA 1
ATOM 639 C C . PHE A 1 81 ? 3.454 1.103 -0.193 1.00 94.00 81 PHE A C 1
ATOM 641 O O . PHE A 1 81 ? 2.410 0.449 -0.169 1.00 94.00 81 PHE A O 1
ATOM 648 N N . ILE A 1 82 ? 3.858 1.860 0.830 1.00 95.06 82 ILE A N 1
ATOM 649 C CA . ILE A 1 82 ? 3.087 1.980 2.074 1.00 95.06 82 ILE A CA 1
ATOM 650 C C . ILE A 1 82 ? 2.529 3.397 2.194 1.00 95.06 82 ILE A C 1
ATOM 652 O O . ILE A 1 82 ? 3.244 4.353 2.502 1.00 95.06 82 ILE A O 1
ATOM 656 N N . CYS A 1 83 ? 1.225 3.507 1.974 1.00 95.19 83 CYS A N 1
ATOM 657 C CA . CYS A 1 83 ? 0.450 4.717 2.189 1.00 95.19 83 CYS A CA 1
ATOM 658 C C . CYS A 1 83 ? -0.041 4.779 3.638 1.00 95.19 83 CYS A C 1
ATOM 660 O O . CYS A 1 83 ? -0.374 3.760 4.255 1.00 95.19 83 CYS A O 1
ATOM 662 N N . GLY A 1 84 ? -0.090 5.987 4.182 1.00 95.19 84 GLY A N 1
ATOM 663 C CA . GLY A 1 84 ? -0.484 6.250 5.559 1.00 95.19 84 GLY A CA 1
ATOM 664 C C . GLY A 1 84 ? -0.677 7.739 5.783 1.00 95.19 84 GLY A C 1
ATOM 665 O O . GLY A 1 84 ? -0.372 8.555 4.913 1.00 95.19 84 GLY A O 1
ATOM 666 N N . GLY A 1 85 ? -1.199 8.096 6.951 1.00 92.88 85 GLY A N 1
ATOM 667 C CA . GLY A 1 85 ? -1.353 9.499 7.312 1.00 92.88 85 GLY A CA 1
ATOM 668 C C . GLY A 1 85 ? -0.012 10.224 7.458 1.00 92.88 85 GLY A C 1
ATOM 669 O O . GLY A 1 85 ? 1.067 9.619 7.462 1.00 92.88 85 GLY A O 1
ATOM 670 N N . ASP A 1 86 ? -0.099 11.544 7.599 1.00 90.38 86 ASP A N 1
ATOM 671 C CA . ASP A 1 86 ? 1.035 12.369 8.009 1.00 90.38 86 ASP A CA 1
ATOM 672 C C . ASP A 1 86 ? 1.565 11.857 9.357 1.00 90.38 86 ASP A C 1
ATOM 674 O O . ASP A 1 86 ? 0.795 11.669 10.301 1.00 90.38 86 ASP A O 1
ATOM 678 N N . GLU A 1 87 ? 2.874 11.616 9.445 1.00 88.81 87 GLU A N 1
ATOM 679 C CA . GLU A 1 87 ? 3.502 11.002 10.620 1.00 88.81 87 GLU A CA 1
ATOM 680 C C . GLU A 1 87 ? 3.344 11.809 11.907 1.00 88.81 87 GLU A C 1
ATOM 682 O O . GLU A 1 87 ? 3.435 11.244 12.998 1.00 88.81 87 GLU A O 1
ATOM 687 N N . THR A 1 88 ? 3.095 13.114 11.796 1.00 90.62 88 THR A N 1
ATOM 688 C CA . THR A 1 88 ? 2.826 13.972 12.953 1.00 90.62 88 THR A CA 1
ATOM 689 C C . THR A 1 88 ? 1.517 13.606 13.652 1.00 90.62 88 THR A C 1
ATOM 691 O O . THR A 1 88 ? 1.412 13.766 14.869 1.00 90.62 88 THR A O 1
ATOM 694 N N . TYR A 1 89 ? 0.544 13.069 12.911 1.00 92.81 89 TYR A N 1
ATOM 695 C CA . TYR A 1 89 ? -0.774 12.685 13.423 1.00 92.81 89 TYR A CA 1
ATOM 696 C C . TYR A 1 89 ? -0.995 11.167 13.429 1.00 92.81 89 TYR A C 1
ATOM 698 O O . TYR A 1 89 ? -1.802 10.664 14.210 1.00 92.81 89 TYR A O 1
ATOM 706 N N . CYS A 1 90 ? -0.282 10.431 12.576 1.00 94.00 90 CYS A N 1
ATOM 707 C CA . CYS A 1 90 ? -0.496 9.016 12.305 1.00 94.00 90 CYS A CA 1
ATOM 708 C C . CYS A 1 90 ? 0.833 8.244 12.343 1.00 94.00 90 CYS A C 1
ATOM 710 O O . CYS A 1 90 ? 1.610 8.249 11.392 1.00 94.00 90 CYS A O 1
ATOM 712 N N . SER A 1 91 ? 1.103 7.534 13.439 1.00 96.00 91 SER A N 1
ATOM 713 C CA . SER A 1 91 ? 2.380 6.831 13.648 1.00 96.00 91 SER A CA 1
ATOM 714 C C . SER A 1 91 ? 2.416 5.397 13.097 1.00 96.00 91 SER A C 1
ATOM 716 O O . SER A 1 91 ? 3.496 4.804 12.987 1.00 96.00 91 SER A O 1
ATOM 718 N N . ASN A 1 92 ? 1.265 4.825 12.727 1.00 97.44 92 ASN A N 1
ATOM 719 C CA . ASN A 1 92 ? 1.132 3.405 12.391 1.00 97.44 92 ASN A CA 1
ATOM 720 C C . ASN A 1 92 ? 1.965 2.994 11.177 1.00 97.44 92 ASN A C 1
ATOM 722 O O . ASN A 1 92 ? 2.615 1.945 11.210 1.00 97.44 92 ASN A O 1
ATOM 726 N N . ARG A 1 93 ? 1.999 3.832 10.132 1.00 96.38 93 ARG A N 1
ATOM 727 C CA . ARG A 1 93 ? 2.839 3.605 8.946 1.00 96.38 93 ARG A CA 1
ATOM 728 C C . ARG A 1 93 ? 4.303 3.433 9.330 1.00 96.38 93 ARG A C 1
ATOM 730 O O . ARG A 1 93 ? 4.914 2.419 8.992 1.00 96.38 93 ARG A O 1
ATOM 737 N N . GLY A 1 94 ? 4.836 4.366 10.116 1.00 95.69 94 GLY A N 1
ATOM 738 C CA . GLY A 1 94 ? 6.210 4.299 10.606 1.00 95.69 94 GLY A CA 1
ATOM 739 C C . GLY A 1 94 ? 6.470 3.073 11.493 1.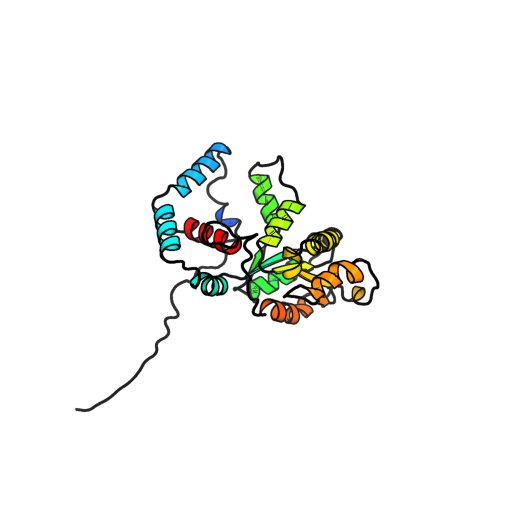00 95.69 94 GLY A C 1
ATOM 740 O O . GLY A 1 94 ? 7.558 2.499 11.446 1.00 95.69 94 GLY A O 1
ATOM 741 N N . MET A 1 95 ? 5.488 2.623 12.284 1.00 97.06 95 MET A N 1
ATOM 742 C CA . MET A 1 95 ? 5.610 1.395 13.085 1.00 97.06 95 MET A CA 1
ATOM 743 C C . MET A 1 95 ? 5.706 0.138 12.210 1.00 97.06 95 MET A C 1
ATOM 745 O O . MET A 1 95 ? 6.577 -0.701 12.456 1.00 97.06 95 MET A O 1
ATOM 749 N N . LEU A 1 96 ? 4.855 0.020 11.184 1.00 96.50 96 LEU A N 1
ATOM 750 C CA . LEU A 1 96 ? 4.896 -1.083 10.217 1.00 96.50 96 LEU A CA 1
ATOM 751 C C . LEU A 1 96 ? 6.231 -1.128 9.481 1.00 96.50 96 LEU A C 1
ATOM 753 O O . LEU A 1 96 ? 6.872 -2.175 9.417 1.00 96.50 96 LEU A O 1
ATOM 757 N N . GLU A 1 97 ? 6.677 0.012 8.964 1.00 94.38 97 GLU A N 1
ATOM 758 C CA . GLU A 1 97 ? 7.942 0.110 8.241 1.00 94.38 97 GLU A CA 1
ATOM 759 C C . GLU A 1 97 ? 9.136 -0.266 9.118 1.00 94.38 97 GLU A C 1
ATOM 761 O O . GLU A 1 97 ? 9.994 -1.032 8.684 1.00 94.38 97 GLU A O 1
ATOM 766 N N . LYS A 1 98 ? 9.177 0.189 10.379 1.00 95.50 98 LYS A N 1
ATOM 767 C CA . LYS A 1 98 ? 10.227 -0.209 11.333 1.00 95.50 98 LYS A CA 1
ATOM 768 C C . LYS A 1 98 ? 10.229 -1.715 11.581 1.00 95.50 98 LYS A C 1
ATOM 770 O O . LYS A 1 98 ? 11.301 -2.318 11.653 1.00 95.50 98 LYS A O 1
ATOM 775 N N . TYR A 1 99 ? 9.052 -2.330 11.706 1.00 96.31 99 TYR A N 1
ATOM 776 C CA . TYR A 1 99 ? 8.940 -3.779 11.852 1.00 96.31 99 TYR A CA 1
ATOM 777 C C . TYR A 1 99 ? 9.469 -4.500 10.606 1.00 96.31 99 TYR A C 1
ATOM 779 O O . TYR A 1 99 ? 10.328 -5.376 10.722 1.00 96.31 99 TYR A O 1
ATOM 787 N N . ILE A 1 100 ? 9.001 -4.104 9.418 1.00 92.44 100 ILE A N 1
ATOM 788 C CA . ILE A 1 100 ? 9.402 -4.692 8.134 1.00 92.44 100 ILE A CA 1
ATOM 789 C C . ILE A 1 100 ? 10.913 -4.548 7.942 1.00 92.44 100 ILE A C 1
ATOM 791 O O . ILE A 1 100 ? 11.600 -5.543 7.746 1.00 92.44 100 ILE A O 1
ATOM 795 N N . ALA A 1 101 ? 11.466 -3.349 8.120 1.00 88.06 101 ALA A N 1
ATOM 796 C CA . ALA A 1 101 ? 12.898 -3.102 7.980 1.00 88.06 101 ALA A CA 1
ATOM 797 C C . ALA A 1 101 ? 13.747 -3.937 8.954 1.00 88.06 101 ALA A C 1
ATOM 799 O O . ALA A 1 101 ? 14.883 -4.304 8.636 1.00 88.06 101 ALA A O 1
ATOM 800 N N . LYS A 1 102 ? 13.224 -4.243 10.148 1.00 92.25 102 LYS A N 1
ATOM 801 C CA . LYS A 1 102 ? 13.915 -5.063 11.149 1.00 92.25 102 LYS A CA 1
ATOM 802 C C . LYS A 1 102 ? 13.859 -6.557 10.826 1.00 92.25 102 LYS A C 1
ATOM 804 O O . LYS A 1 102 ? 14.871 -7.233 11.005 1.00 92.25 102 LYS A O 1
ATOM 809 N N . HIS A 1 103 ? 12.712 -7.057 10.371 1.00 92.06 103 HIS A N 1
ATOM 810 C CA . HIS A 1 103 ? 12.429 -8.494 10.294 1.00 92.06 103 HIS A CA 1
ATOM 811 C C . HIS A 1 103 ? 12.394 -9.073 8.871 1.00 92.06 103 HIS A C 1
ATOM 813 O O . HIS A 1 103 ? 12.548 -10.281 8.728 1.00 92.06 103 HIS A O 1
ATOM 819 N N . HIS A 1 104 ? 12.247 -8.236 7.841 1.00 85.62 104 HIS A N 1
ATOM 820 C CA . HIS A 1 104 ? 12.055 -8.638 6.446 1.00 85.62 104 HIS A CA 1
ATOM 821 C C . HIS A 1 104 ? 13.013 -7.889 5.513 1.00 85.62 104 HIS A C 1
ATOM 823 O O . HIS A 1 104 ? 12.684 -6.850 4.940 1.00 85.62 104 HIS A O 1
ATOM 829 N N . LYS A 1 105 ? 14.235 -8.412 5.371 1.00 81.00 105 LYS A N 1
ATOM 830 C CA . LYS A 1 105 ? 15.288 -7.812 4.525 1.00 81.00 105 LYS A CA 1
ATOM 831 C C . LYS A 1 105 ? 15.047 -8.015 3.031 1.00 81.00 105 LYS A C 1
ATOM 833 O O . LYS A 1 105 ? 15.624 -7.316 2.208 1.00 81.00 105 LYS A O 1
ATOM 838 N N . GLU A 1 106 ? 14.192 -8.967 2.693 1.00 78.31 106 GLU A N 1
ATOM 839 C CA . GLU A 1 106 ? 13.746 -9.283 1.343 1.00 78.31 106 GLU A CA 1
ATOM 840 C C . GLU A 1 106 ? 12.713 -8.281 0.794 1.00 78.31 106 GLU A C 1
ATOM 842 O O . GLU A 1 106 ? 12.369 -8.333 -0.391 1.00 78.31 106 GLU A O 1
ATOM 847 N N . PHE A 1 107 ? 12.213 -7.365 1.634 1.00 84.44 107 PHE A N 1
ATOM 848 C CA . PHE A 1 107 ? 11.257 -6.329 1.252 1.00 84.44 107 PHE A CA 1
ATOM 849 C C . PHE A 1 107 ? 11.917 -4.952 1.200 1.00 84.44 107 PHE A C 1
ATOM 851 O O . PHE A 1 107 ? 12.711 -4.581 2.063 1.00 84.44 107 PHE A O 1
ATOM 858 N N . VAL A 1 108 ? 11.542 -4.170 0.192 1.00 84.75 108 VAL A N 1
ATOM 859 C CA . VAL A 1 108 ? 11.919 -2.763 0.050 1.00 84.75 108 VAL A CA 1
ATOM 860 C C . VAL A 1 108 ? 10.656 -1.932 0.177 1.00 84.75 108 VAL A C 1
ATOM 862 O O . VAL A 1 108 ? 9.736 -2.085 -0.621 1.00 84.75 108 VAL A O 1
ATOM 865 N N . THR A 1 109 ? 10.609 -1.056 1.175 1.00 86.81 109 THR A N 1
ATOM 866 C CA . THR A 1 109 ? 9.497 -0.127 1.392 1.00 86.81 109 THR A CA 1
ATOM 867 C C . THR A 1 109 ? 9.835 1.242 0.821 1.00 86.81 109 THR A C 1
ATOM 869 O O . THR A 1 109 ? 10.984 1.680 0.909 1.00 86.81 109 THR A O 1
ATOM 872 N N . PHE A 1 110 ? 8.846 1.951 0.291 1.00 86.69 110 PHE A N 1
ATOM 873 C CA . PHE A 1 110 ? 9.017 3.351 -0.084 1.00 86.69 110 PHE A CA 1
ATOM 874 C C . PHE A 1 110 ? 7.738 4.161 0.159 1.00 86.69 110 PHE A C 1
ATOM 876 O O . PHE A 1 110 ? 6.650 3.602 0.323 1.00 86.69 110 PHE A O 1
ATOM 883 N N . ARG A 1 111 ? 7.909 5.486 0.164 1.00 87.12 111 ARG A N 1
ATOM 884 C CA . ARG A 1 111 ? 6.879 6.503 0.386 1.00 87.12 111 ARG A CA 1
ATOM 885 C C . ARG A 1 111 ? 6.859 7.499 -0.775 1.00 87.12 111 ARG A C 1
ATOM 887 O O . ARG A 1 111 ? 7.906 7.736 -1.382 1.00 87.12 111 ARG A O 1
ATOM 894 N N . ALA A 1 112 ? 5.702 8.081 -1.082 1.00 82.69 112 ALA A N 1
ATOM 895 C CA . ALA A 1 112 ? 5.570 9.025 -2.194 1.00 82.69 112 ALA A CA 1
ATOM 896 C C . ALA A 1 112 ? 6.217 10.379 -1.880 1.00 82.69 112 ALA A C 1
ATOM 898 O O . ALA A 1 112 ? 6.796 11.005 -2.762 1.00 82.69 112 ALA A O 1
ATOM 899 N N . GLU A 1 113 ? 6.195 10.795 -0.616 1.00 80.31 113 GLU A N 1
ATOM 900 C CA . GLU A 1 113 ? 6.735 12.063 -0.123 1.00 80.31 113 GLU A CA 1
ATOM 901 C C . GLU A 1 113 ? 8.243 12.190 -0.401 1.00 80.31 113 GLU A C 1
ATOM 903 O O . GLU A 1 113 ? 8.718 13.257 -0.780 1.00 80.31 113 GLU A O 1
ATOM 908 N N . LEU A 1 114 ? 8.982 11.077 -0.319 1.00 74.44 114 LEU A N 1
ATOM 909 C CA . LEU A 1 114 ? 10.408 11.028 -0.663 1.00 74.44 114 LEU A CA 1
ATOM 910 C C . LEU A 1 114 ? 10.645 11.226 -2.166 1.00 74.44 114 LEU A C 1
ATOM 912 O O . LEU A 1 114 ? 11.603 11.882 -2.568 1.00 74.44 114 LEU A O 1
ATOM 916 N N . ALA A 1 115 ? 9.780 10.660 -3.012 1.00 72.19 115 ALA A N 1
ATOM 917 C CA . ALA A 1 115 ? 9.863 10.863 -4.457 1.00 72.19 115 ALA A CA 1
ATOM 918 C C . ALA A 1 115 ? 9.498 12.308 -4.829 1.00 72.19 115 ALA A C 1
ATOM 920 O O . ALA A 1 115 ? 10.147 12.906 -5.688 1.00 72.19 115 ALA A O 1
ATOM 921 N N . TRP A 1 116 ? 8.505 12.878 -4.144 1.00 73.69 116 TRP A N 1
ATOM 922 C CA . TRP A 1 116 ? 8.112 14.275 -4.287 1.00 73.69 116 TRP A CA 1
ATOM 923 C C . TRP A 1 116 ? 9.245 15.233 -3.959 1.00 73.69 116 TRP A C 1
ATOM 925 O O . TRP A 1 116 ? 9.533 16.097 -4.781 1.00 73.69 116 TRP A O 1
ATOM 935 N N . GLU A 1 117 ? 9.914 15.047 -2.821 1.00 72.62 117 GLU A N 1
ATOM 936 C CA . GLU A 1 117 ? 11.039 15.885 -2.401 1.00 72.62 117 GLU A CA 1
ATOM 937 C C . GLU A 1 117 ? 12.157 15.903 -3.456 1.00 72.62 117 GLU A C 1
ATOM 939 O O . GLU A 1 117 ? 12.651 16.964 -3.844 1.00 72.62 117 GLU A O 1
ATOM 944 N N . VAL A 1 118 ? 12.508 14.731 -3.993 1.00 68.75 118 VAL A N 1
ATOM 945 C CA . VAL A 1 118 ? 13.514 14.616 -5.057 1.00 68.75 118 VAL A CA 1
ATOM 946 C C . VAL A 1 118 ? 13.065 15.354 -6.322 1.00 68.75 118 VAL A C 1
ATOM 948 O O . VAL A 1 118 ? 13.837 16.128 -6.883 1.00 68.75 118 VAL A O 1
ATOM 951 N N . ILE A 1 119 ? 11.819 15.163 -6.769 1.00 66.50 119 ILE A N 1
ATOM 952 C CA . ILE A 1 119 ? 11.296 15.805 -7.988 1.00 66.50 119 ILE A CA 1
ATOM 953 C C . ILE A 1 119 ? 11.187 17.326 -7.817 1.00 66.50 119 ILE A C 1
ATOM 955 O O . ILE A 1 119 ? 11.526 18.067 -8.743 1.00 66.50 119 ILE A O 1
ATOM 959 N N . SER A 1 120 ? 10.755 17.805 -6.646 1.00 66.50 120 SER A N 1
ATOM 960 C CA . SER A 1 120 ? 10.683 19.239 -6.358 1.00 66.50 120 SER A CA 1
ATOM 961 C C . SER A 1 120 ? 12.070 19.872 -6.341 1.00 66.50 120 SER A C 1
ATOM 963 O O . SER A 1 120 ? 12.271 20.928 -6.931 1.00 66.50 120 SER A O 1
ATOM 965 N N . ASN A 1 121 ? 13.060 19.200 -5.754 1.00 65.62 121 ASN A N 1
ATOM 966 C CA . ASN A 1 121 ? 14.420 19.732 -5.662 1.00 65.62 121 ASN A CA 1
ATOM 967 C C . ASN A 1 121 ? 15.148 19.767 -7.019 1.00 65.62 121 ASN A C 1
ATOM 969 O O . ASN A 1 121 ? 16.087 20.540 -7.195 1.00 65.62 121 ASN A O 1
ATOM 973 N N . LEU A 1 122 ? 14.701 18.979 -8.004 1.00 60.72 122 LEU A N 1
ATOM 974 C CA . LEU A 1 122 ? 15.256 18.958 -9.364 1.00 60.72 122 LEU A CA 1
ATOM 975 C C . LEU A 1 122 ? 14.747 20.100 -10.266 1.00 60.72 122 LEU A C 1
ATOM 977 O O . LEU A 1 122 ? 15.143 20.190 -11.429 1.00 60.72 122 LEU A O 1
ATOM 981 N N . GLY A 1 123 ? 13.885 20.990 -9.759 1.00 54.78 123 GLY A N 1
ATOM 982 C CA . GLY A 1 123 ? 13.435 22.186 -10.478 1.00 54.78 123 GLY A CA 1
ATOM 983 C C . GLY A 1 123 ? 12.471 21.923 -11.642 1.00 54.78 123 GLY A C 1
ATOM 984 O O . GLY A 1 123 ? 12.111 22.851 -12.368 1.00 54.78 123 GLY A O 1
ATOM 985 N N . THR A 1 124 ? 12.003 20.685 -11.831 1.00 55.31 124 THR A N 1
ATOM 986 C CA . THR A 1 124 ? 10.999 20.311 -12.842 1.00 55.31 124 THR A CA 1
ATOM 987 C C . THR A 1 124 ? 9.587 20.614 -12.335 1.00 55.31 124 THR A C 1
ATOM 989 O O . THR A 1 124 ? 8.764 19.723 -12.152 1.00 55.31 124 THR A O 1
ATOM 992 N N . HIS A 1 125 ? 9.311 21.881 -12.036 1.00 51.81 125 HIS A N 1
ATOM 993 C CA . HIS A 1 125 ? 8.119 22.274 -11.280 1.00 51.81 125 HIS A CA 1
ATOM 994 C C . HIS A 1 125 ? 6.810 22.382 -12.068 1.00 51.81 125 HIS A C 1
ATOM 996 O O . HIS A 1 125 ? 5.770 22.580 -11.451 1.00 51.81 125 HIS A O 1
ATOM 1002 N N . SER A 1 126 ? 6.785 22.291 -13.396 1.00 51.31 126 SER A N 1
ATOM 1003 C CA . SER A 1 126 ? 5.623 22.843 -14.106 1.00 51.31 126 SER A CA 1
ATOM 1004 C C . SER A 1 126 ? 4.474 21.885 -14.436 1.00 51.31 126 SER A C 1
ATOM 1006 O O . SER A 1 126 ? 3.490 22.385 -14.967 1.00 51.31 126 SER A O 1
ATOM 1008 N N . ASN A 1 127 ? 4.516 20.570 -14.149 1.00 55.41 127 ASN A N 1
ATOM 1009 C CA . ASN A 1 127 ? 3.384 19.701 -14.546 1.00 55.41 127 ASN A CA 1
ATOM 1010 C C . ASN A 1 127 ? 3.211 18.329 -13.858 1.00 55.41 127 ASN A C 1
ATOM 1012 O O . ASN A 1 127 ? 2.363 17.550 -14.295 1.00 55.41 127 ASN A O 1
ATOM 1016 N N . VAL A 1 128 ? 3.979 17.977 -12.821 1.00 61.47 128 VAL A N 1
ATOM 1017 C CA . VAL A 1 128 ? 3.798 16.660 -12.179 1.00 61.47 128 VAL A CA 1
ATOM 1018 C C . VAL A 1 128 ? 2.627 16.741 -11.198 1.00 61.47 128 VAL A C 1
ATOM 1020 O O . VAL A 1 128 ? 2.671 17.489 -10.227 1.00 61.47 128 VAL A O 1
ATOM 1023 N N . ASN A 1 129 ? 1.558 15.997 -11.474 1.00 76.81 129 ASN A N 1
ATOM 1024 C CA . ASN A 1 129 ? 0.379 15.909 -10.617 1.00 76.81 129 ASN A CA 1
ATOM 1025 C C . ASN A 1 129 ? 0.627 14.910 -9.464 1.00 76.81 129 ASN A C 1
ATOM 1027 O O . ASN A 1 129 ? 1.068 13.790 -9.728 1.00 76.81 129 ASN A O 1
ATOM 1031 N N . ALA A 1 130 ? 0.313 15.316 -8.222 1.00 72.81 130 ALA A N 1
ATOM 1032 C CA . ALA A 1 130 ? 0.338 14.505 -6.989 1.00 72.81 130 ALA A CA 1
ATOM 1033 C C . ALA A 1 130 ? -0.155 13.069 -7.209 1.00 72.81 130 ALA A C 1
ATOM 1035 O O . ALA A 1 130 ? 0.576 12.093 -7.034 1.00 72.81 130 ALA A O 1
ATOM 1036 N N . LEU A 1 131 ? -1.384 12.985 -7.709 1.00 78.12 131 LEU A N 1
ATOM 1037 C CA . LEU A 1 131 ? -2.110 11.751 -7.933 1.00 78.12 131 LEU A CA 1
ATOM 1038 C C . LEU A 1 131 ? -1.479 10.909 -9.044 1.00 78.12 131 LEU A C 1
ATOM 1040 O O . LEU A 1 131 ? -1.428 9.691 -8.931 1.00 78.12 131 LEU A O 1
ATOM 1044 N N . SER A 1 132 ? -0.963 11.541 -10.103 1.00 78.69 132 SER A N 1
ATOM 1045 C CA . SER A 1 132 ? -0.307 10.817 -11.199 1.00 78.69 132 SER A CA 1
ATOM 1046 C C . SER A 1 132 ? 1.023 10.193 -10.776 1.00 78.69 132 SER A C 1
ATOM 1048 O O . SER A 1 132 ? 1.339 9.091 -11.221 1.00 78.69 132 SER A O 1
ATOM 1050 N N . LEU A 1 133 ? 1.804 10.864 -9.919 1.00 78.06 133 LEU A N 1
ATOM 1051 C CA . LEU A 1 133 ? 3.027 10.267 -9.378 1.00 78.06 133 LEU A CA 1
ATOM 1052 C C . LEU A 1 133 ? 2.692 9.086 -8.471 1.00 78.06 133 LEU A C 1
ATOM 1054 O O . LEU A 1 133 ? 3.304 8.031 -8.597 1.00 78.06 133 LEU A O 1
ATOM 1058 N N . GLU A 1 134 ? 1.724 9.255 -7.575 1.00 80.88 134 GLU A N 1
ATOM 1059 C CA . GLU A 1 134 ? 1.304 8.195 -6.661 1.00 80.88 134 GLU A CA 1
ATOM 1060 C C . GLU A 1 134 ? 0.711 6.999 -7.400 1.00 80.88 134 GLU A C 1
ATOM 1062 O O . GLU A 1 134 ? 1.039 5.866 -7.065 1.00 80.88 134 GLU A O 1
ATOM 1067 N N . GLU A 1 135 ? -0.078 7.220 -8.453 1.00 80.62 135 GLU A N 1
ATOM 1068 C CA . GLU A 1 135 ? -0.571 6.149 -9.320 1.00 80.62 135 GLU A CA 1
ATOM 1069 C C . GLU A 1 135 ? 0.584 5.412 -10.012 1.00 80.62 135 GLU A C 1
ATOM 1071 O O . GLU A 1 135 ? 0.596 4.181 -10.049 1.00 80.62 135 GLU A O 1
ATOM 1076 N N . TRP A 1 136 ? 1.590 6.139 -10.510 1.00 79.94 136 TRP A N 1
ATOM 1077 C CA . TRP A 1 136 ? 2.768 5.538 -11.139 1.00 79.94 136 TRP A CA 1
ATOM 1078 C C . TRP A 1 136 ? 3.615 4.733 -10.145 1.00 79.94 136 TRP A C 1
ATOM 1080 O O . TRP A 1 136 ? 4.018 3.605 -10.428 1.00 79.94 136 TRP A O 1
ATOM 1090 N N . LEU A 1 137 ? 3.849 5.281 -8.954 1.00 79.94 137 LEU A N 1
ATOM 1091 C CA . LEU A 1 137 ? 4.543 4.607 -7.859 1.00 79.94 137 LEU A CA 1
ATOM 1092 C C . LEU A 1 137 ? 3.774 3.366 -7.387 1.00 79.94 137 LEU A C 1
ATOM 1094 O O . LEU A 1 137 ? 4.352 2.290 -7.196 1.00 79.94 137 LEU A O 1
ATOM 1098 N N . ALA A 1 138 ? 2.456 3.489 -7.258 1.00 82.38 138 ALA A N 1
ATOM 1099 C CA . ALA A 1 138 ? 1.577 2.378 -6.965 1.00 82.38 138 ALA A CA 1
ATOM 1100 C C . ALA A 1 138 ? 1.689 1.315 -8.057 1.00 82.38 138 ALA A C 1
ATOM 1102 O O . ALA A 1 138 ? 1.865 0.147 -7.715 1.00 82.38 138 ALA A O 1
ATOM 1103 N N . ASP A 1 139 ? 1.682 1.678 -9.345 1.00 80.12 139 ASP A N 1
ATOM 1104 C CA . ASP A 1 139 ? 1.831 0.745 -10.471 1.00 80.12 139 ASP A CA 1
ATOM 1105 C C . ASP A 1 139 ? 3.215 0.074 -10.513 1.00 80.12 139 ASP A C 1
ATOM 1107 O O . ASP A 1 139 ? 3.330 -1.107 -10.845 1.00 80.12 139 ASP A O 1
ATOM 1111 N N . PHE A 1 140 ? 4.250 0.767 -10.050 1.00 79.00 140 PHE A N 1
ATOM 1112 C CA . PHE A 1 140 ? 5.593 0.217 -9.913 1.00 79.00 140 PHE A CA 1
ATOM 1113 C C . PHE A 1 140 ? 5.706 -0.860 -8.816 1.00 79.00 140 PHE A C 1
ATOM 1115 O O . PHE A 1 140 ? 6.442 -1.836 -8.974 1.00 79.00 140 PHE A O 1
ATOM 1122 N N . SER A 1 141 ? 4.982 -0.699 -7.706 1.00 86.12 141 SER A N 1
ATOM 1123 C CA . SER A 1 141 ? 5.071 -1.596 -6.545 1.00 86.12 141 SER A CA 1
ATOM 1124 C C . SER A 1 141 ? 4.531 -3.011 -6.807 1.00 86.12 141 SER A C 1
ATOM 1126 O O . SER A 1 141 ? 3.638 -3.217 -7.634 1.00 86.12 141 SER A O 1
ATOM 1128 N N . ASP A 1 142 ? 5.028 -4.005 -6.066 1.00 88.00 142 ASP A N 1
ATOM 1129 C CA . ASP A 1 142 ? 4.432 -5.347 -6.064 1.00 88.00 142 ASP A CA 1
ATOM 1130 C C . ASP A 1 142 ? 3.157 -5.388 -5.214 1.00 88.00 142 ASP A C 1
ATOM 1132 O O . ASP A 1 142 ? 2.232 -6.144 -5.522 1.00 88.00 142 ASP A O 1
ATOM 1136 N N . VAL A 1 143 ? 3.124 -4.589 -4.142 1.00 93.50 143 VAL A N 1
ATOM 1137 C CA . VAL A 1 143 ? 2.004 -4.463 -3.203 1.00 93.50 143 VAL A CA 1
ATOM 1138 C C . VAL A 1 143 ? 1.846 -3.005 -2.807 1.00 93.50 143 VAL A C 1
ATOM 1140 O O . VAL A 1 143 ? 2.828 -2.360 -2.434 1.00 93.50 143 VAL A O 1
ATOM 1143 N N . VAL A 1 144 ? 0.604 -2.530 -2.811 1.00 96.31 144 VAL A N 1
ATOM 1144 C CA . VAL A 1 144 ? 0.232 -1.244 -2.219 1.00 96.31 144 VAL A CA 1
ATOM 1145 C C . VAL A 1 144 ? -0.471 -1.532 -0.901 1.00 96.31 144 VAL A C 1
ATOM 1147 O O . VAL A 1 144 ? -1.541 -2.135 -0.900 1.00 96.31 144 VAL A O 1
ATOM 1150 N N . ILE A 1 145 ? 0.125 -1.149 0.222 1.00 97.94 145 ILE A N 1
ATOM 1151 C CA . ILE A 1 145 ? -0.490 -1.245 1.547 1.00 97.94 145 ILE A CA 1
ATOM 1152 C C . ILE A 1 145 ? -1.019 0.143 1.894 1.00 97.94 145 ILE A C 1
ATOM 1154 O O . ILE A 1 145 ? -0.236 1.085 1.933 1.00 97.94 145 ILE A O 1
ATOM 1158 N N . ILE A 1 146 ? -2.320 0.274 2.159 1.00 97.88 146 ILE A N 1
ATOM 1159 C CA . ILE A 1 146 ? -2.906 1.549 2.600 1.00 97.88 146 ILE A CA 1
ATOM 1160 C C . ILE A 1 146 ? -3.424 1.394 4.018 1.00 97.88 146 ILE A C 1
ATOM 1162 O O . ILE A 1 146 ? -4.386 0.662 4.255 1.00 97.88 146 ILE A O 1
ATOM 1166 N N . LEU A 1 147 ? -2.817 2.124 4.947 1.00 98.31 147 LEU A N 1
ATOM 1167 C CA . LEU A 1 147 ? -3.382 2.354 6.270 1.00 98.31 147 LEU A CA 1
ATOM 1168 C C . LEU A 1 147 ? -4.432 3.456 6.148 1.00 98.31 147 LEU A C 1
ATOM 1170 O O . LEU A 1 147 ? -4.094 4.618 5.951 1.00 98.31 147 LEU A O 1
ATOM 1174 N N . VAL A 1 148 ? -5.711 3.095 6.227 1.00 97.81 148 VAL A N 1
ATOM 1175 C CA . VAL A 1 148 ? -6.825 4.040 6.055 1.00 97.81 148 VAL A CA 1
ATOM 1176 C C . VAL A 1 148 ? -7.070 4.772 7.374 1.00 97.81 148 VAL A C 1
ATOM 1178 O O . VAL A 1 148 ? -7.991 4.458 8.128 1.00 97.81 148 VAL A O 1
ATOM 1181 N N . GLU A 1 149 ? -6.182 5.715 7.676 1.00 96.75 149 GLU A N 1
ATOM 1182 C CA . GLU A 1 149 ? -6.086 6.413 8.966 1.00 96.75 149 GLU A CA 1
ATOM 1183 C C . GLU A 1 149 ? -6.224 7.939 8.864 1.00 96.75 149 GLU A C 1
ATOM 1185 O O . GLU A 1 149 ? -6.206 8.638 9.873 1.00 96.75 149 GLU A O 1
ATOM 1190 N N . SER A 1 150 ? -6.394 8.464 7.650 1.00 96.50 150 SER A N 1
ATOM 1191 C CA . SER A 1 150 ? -6.486 9.897 7.360 1.00 96.50 150 SER A CA 1
ATOM 1192 C C . SER A 1 150 ? -7.425 10.172 6.181 1.00 96.50 150 SER A C 1
ATOM 1194 O O . SER A 1 150 ? -7.737 9.279 5.396 1.00 96.50 150 SER A O 1
ATOM 1196 N N . TYR A 1 151 ? -7.852 11.425 5.991 1.00 95.81 151 TYR A N 1
ATOM 1197 C CA . TYR A 1 151 ? -8.650 11.783 4.810 1.00 95.81 151 TYR A CA 1
ATOM 1198 C C . TYR A 1 151 ? -7.901 11.554 3.490 1.00 95.81 151 TYR A C 1
ATOM 1200 O O . TYR A 1 151 ? -8.519 11.144 2.510 1.00 95.81 151 TYR A O 1
ATOM 1208 N N . GLY A 1 152 ? -6.579 11.765 3.476 1.00 93.75 152 GLY A N 1
ATOM 1209 C CA . GLY A 1 152 ? -5.736 11.477 2.313 1.00 93.75 152 GLY A CA 1
ATOM 1210 C C . GLY A 1 152 ? -5.781 9.996 1.938 1.00 93.75 152 GLY A C 1
ATOM 1211 O O . GLY A 1 152 ? -6.119 9.661 0.811 1.00 93.75 152 GLY A O 1
ATOM 1212 N N . THR A 1 153 ? -5.589 9.108 2.914 1.00 95.44 153 THR A N 1
ATOM 1213 C CA . THR A 1 153 ? -5.600 7.649 2.684 1.00 95.44 153 THR A CA 1
ATOM 1214 C C . THR A 1 153 ? -6.981 7.093 2.338 1.00 95.44 153 THR A C 1
ATOM 1216 O O . THR A 1 153 ? -7.101 6.109 1.606 1.00 95.44 153 THR A O 1
ATOM 1219 N N . VAL A 1 154 ? -8.053 7.752 2.788 1.00 97.19 154 VAL A N 1
ATOM 1220 C CA . VAL A 1 154 ? -9.417 7.475 2.313 1.00 97.19 154 VAL A CA 1
ATOM 1221 C C . VAL A 1 154 ? -9.566 7.833 0.828 1.00 97.19 154 VAL A C 1
ATOM 1223 O O . VAL A 1 154 ? -10.170 7.065 0.074 1.00 97.19 154 VAL A O 1
ATOM 1226 N N . ALA A 1 155 ? -9.010 8.969 0.395 1.00 94.69 155 ALA A N 1
ATOM 1227 C CA . ALA A 1 155 ? -9.020 9.375 -1.008 1.00 94.69 155 ALA A CA 1
ATOM 1228 C C . ALA A 1 155 ? -8.154 8.448 -1.882 1.00 94.69 155 ALA A C 1
ATOM 1230 O O . ALA A 1 155 ? -8.626 8.013 -2.933 1.00 94.69 155 ALA A O 1
ATOM 1231 N N . GLU A 1 156 ? -6.952 8.077 -1.426 1.00 94.38 156 GLU A N 1
ATOM 1232 C CA . GLU A 1 156 ? -6.072 7.105 -2.095 1.00 94.38 156 GLU A CA 1
ATOM 1233 C C . GLU A 1 156 ? -6.766 5.750 -2.275 1.00 94.38 156 GLU A C 1
ATOM 1235 O O . GLU A 1 156 ? -6.779 5.205 -3.378 1.00 94.38 156 GLU A O 1
ATOM 1240 N N . LEU A 1 157 ? -7.415 5.221 -1.226 1.00 97.00 157 LEU A N 1
ATOM 1241 C CA . LEU A 1 157 ? -8.183 3.976 -1.324 1.00 97.00 157 LEU A CA 1
ATOM 1242 C C . LEU A 1 157 ? -9.265 4.079 -2.406 1.00 97.00 157 LEU A C 1
ATOM 1244 O O . LEU A 1 157 ? -9.418 3.165 -3.218 1.00 97.00 157 LEU A O 1
ATOM 1248 N N . GLY A 1 158 ? -10.003 5.192 -2.433 1.00 96.25 158 GLY A N 1
ATOM 1249 C CA . GLY A 1 158 ? -10.982 5.471 -3.478 1.00 96.25 158 GLY A CA 1
ATOM 1250 C C . GLY A 1 158 ? -10.347 5.440 -4.868 1.00 96.25 158 GLY A C 1
ATOM 1251 O O . GLY A 1 158 ? -10.744 4.624 -5.699 1.00 96.25 158 GLY A O 1
ATOM 1252 N N . ALA A 1 159 ? -9.327 6.267 -5.100 1.00 93.00 159 ALA A N 1
ATOM 1253 C CA . ALA A 1 159 ? -8.655 6.402 -6.389 1.00 93.00 159 ALA A CA 1
ATOM 1254 C C . ALA A 1 159 ? -8.041 5.079 -6.878 1.00 93.00 159 ALA A C 1
ATOM 1256 O O . ALA A 1 159 ? -8.314 4.637 -7.996 1.00 93.00 159 ALA A O 1
ATOM 1257 N N . PHE A 1 160 ? -7.272 4.392 -6.032 1.00 94.75 160 PHE A N 1
ATOM 1258 C CA . PHE A 1 160 ? -6.579 3.164 -6.423 1.00 94.75 160 PHE A CA 1
ATOM 1259 C C . PHE A 1 160 ? -7.542 1.988 -6.602 1.00 94.75 160 PHE A C 1
ATOM 1261 O O . PHE A 1 160 ? -7.287 1.116 -7.433 1.00 94.75 160 PHE A O 1
ATOM 1268 N N . SER A 1 161 ? -8.674 1.965 -5.887 1.00 95.31 161 SER A N 1
ATOM 1269 C CA . SER A 1 161 ? -9.700 0.935 -6.090 1.00 95.31 161 SER A CA 1
ATOM 1270 C C . SER A 1 161 ? -10.378 1.027 -7.461 1.00 95.31 161 SER A C 1
ATOM 1272 O O . SER A 1 161 ? -10.803 -0.002 -7.994 1.00 95.31 161 SER A O 1
ATOM 1274 N N . LEU A 1 162 ? -10.447 2.220 -8.067 1.00 93.88 162 LEU A N 1
ATOM 1275 C CA . LEU A 1 162 ? -11.016 2.404 -9.405 1.00 93.88 162 LEU A CA 1
ATOM 1276 C C . LEU A 1 162 ? -10.111 1.820 -10.496 1.00 93.88 162 LEU A C 1
ATOM 1278 O O . LEU A 1 162 ? -10.623 1.267 -11.471 1.00 93.88 162 LEU A O 1
ATOM 1282 N N . SER A 1 163 ? -8.788 1.867 -10.315 1.00 90.56 163 SER A N 1
ATOM 1283 C CA . SER A 1 163 ? -7.819 1.305 -11.262 1.00 90.56 163 SER A CA 1
ATOM 1284 C C . SER A 1 163 ? -7.791 -0.231 -11.194 1.00 90.56 163 SER A C 1
ATOM 1286 O O . SER A 1 163 ? -7.357 -0.798 -10.187 1.00 90.56 163 SER A O 1
ATOM 1288 N N . PRO A 1 164 ? -8.185 -0.961 -12.261 1.00 89.19 164 PRO A N 1
ATOM 1289 C CA . PRO A 1 164 ? -8.183 -2.428 -12.255 1.00 89.19 164 PRO A CA 1
ATOM 1290 C C . PRO A 1 164 ? -6.797 -3.055 -12.086 1.00 89.19 164 PRO A C 1
ATOM 1292 O O . PRO A 1 164 ? -6.683 -4.209 -11.672 1.00 89.19 164 PRO A O 1
ATOM 1295 N N . VAL A 1 165 ? -5.741 -2.321 -12.443 1.00 86.50 165 VAL A N 1
ATOM 1296 C CA . VAL A 1 165 ? -4.358 -2.784 -12.292 1.00 86.50 165 VAL A CA 1
ATOM 1297 C C . VAL A 1 165 ? -3.925 -2.667 -10.834 1.00 86.50 165 VAL A C 1
ATOM 1299 O O . VAL A 1 165 ? -3.464 -3.656 -10.260 1.00 86.50 165 VAL A O 1
ATOM 1302 N N . LEU A 1 166 ? -4.136 -1.503 -10.210 1.00 91.19 166 LEU A N 1
ATOM 1303 C CA . LEU A 1 166 ? -3.761 -1.273 -8.812 1.00 91.19 166 LEU A CA 1
ATOM 1304 C C . LEU A 1 166 ? -4.595 -2.114 -7.849 1.00 91.19 166 LEU A C 1
ATOM 1306 O O . LEU A 1 166 ? -4.046 -2.737 -6.941 1.00 91.19 166 LEU A O 1
ATOM 1310 N N . ARG A 1 167 ? -5.905 -2.216 -8.090 1.00 94.44 167 ARG A N 1
ATOM 1311 C CA . ARG A 1 167 ? -6.829 -2.986 -7.250 1.00 94.44 167 ARG A CA 1
ATOM 1312 C C . ARG A 1 167 ? -6.378 -4.434 -7.030 1.00 94.44 167 ARG A C 1
ATOM 1314 O O . ARG A 1 167 ? -6.513 -4.952 -5.927 1.00 94.44 167 ARG A O 1
ATOM 1321 N N . LYS A 1 168 ? -5.763 -5.074 -8.032 1.00 93.75 168 LYS A N 1
ATOM 1322 C CA . LYS A 1 168 ? -5.262 -6.464 -7.948 1.00 93.75 168 LYS A CA 1
ATOM 1323 C C . LYS A 1 168 ? -4.095 -6.658 -6.977 1.00 93.75 168 LYS A C 1
ATOM 1325 O O . LYS A 1 168 ? -3.787 -7.800 -6.624 1.00 93.75 168 LYS A O 1
ATOM 1330 N N . LYS A 1 169 ? -3.428 -5.576 -6.578 1.00 93.81 169 LYS A N 1
ATOM 1331 C CA . LYS A 1 169 ? -2.269 -5.590 -5.678 1.00 93.81 169 LYS A CA 1
ATOM 1332 C C . LYS A 1 169 ? -2.442 -4.718 -4.430 1.00 93.81 169 LYS A C 1
ATOM 1334 O O . LYS A 1 169 ? -1.481 -4.501 -3.696 1.00 93.81 169 LYS A O 1
ATOM 1339 N N . LEU A 1 170 ? -3.660 -4.243 -4.191 1.00 96.88 170 LEU A N 1
ATOM 1340 C CA . LEU A 1 170 ? -3.993 -3.367 -3.079 1.00 96.88 170 LEU A CA 1
ATOM 1341 C C . LEU A 1 170 ? -4.298 -4.179 -1.809 1.00 96.88 170 LEU A C 1
ATOM 1343 O O . LEU A 1 170 ? -5.029 -5.167 -1.862 1.00 96.88 170 LEU A O 1
ATOM 1347 N N . LEU A 1 171 ? -3.754 -3.766 -0.668 1.00 98.12 171 LEU A N 1
ATOM 1348 C CA . LEU A 1 171 ? -4.020 -4.319 0.659 1.00 98.12 171 LEU A CA 1
ATOM 1349 C C . LEU A 1 171 ? -4.447 -3.186 1.605 1.00 98.12 171 LEU A C 1
ATOM 1351 O O . LEU A 1 171 ? -3.593 -2.523 2.197 1.00 98.12 171 LEU A O 1
ATOM 1355 N N . PRO A 1 172 ? -5.758 -2.950 1.754 1.00 98.31 172 PRO A N 1
ATOM 1356 C CA . PRO A 1 172 ? -6.266 -1.984 2.709 1.00 98.31 172 PRO A CA 1
ATOM 1357 C C . PRO A 1 172 ? -6.140 -2.534 4.131 1.00 98.31 172 PRO A C 1
ATOM 1359 O O . PRO A 1 172 ? -6.392 -3.717 4.391 1.00 98.31 172 PRO A O 1
ATOM 1362 N N . ILE A 1 173 ? -5.771 -1.653 5.053 1.00 98.62 173 ILE A N 1
ATOM 1363 C CA . ILE A 1 173 ? -5.775 -1.894 6.491 1.00 98.62 173 ILE A CA 1
ATOM 1364 C C . ILE A 1 173 ? -6.667 -0.826 7.117 1.00 98.62 173 ILE A C 1
ATOM 1366 O O . ILE A 1 173 ? -6.376 0.367 7.026 1.00 98.62 173 ILE A O 1
ATOM 1370 N N . LEU A 1 174 ? -7.778 -1.254 7.709 1.00 98.44 174 LEU A N 1
ATOM 1371 C CA . LEU A 1 174 ? -8.781 -0.380 8.312 1.00 98.44 174 LEU A CA 1
ATOM 1372 C C . LEU A 1 174 ? -8.837 -0.606 9.821 1.00 98.44 174 LEU A C 1
ATOM 1374 O O . LEU A 1 174 ? -8.600 -1.712 10.316 1.00 98.44 174 LEU A O 1
ATOM 1378 N N . ASP A 1 175 ? -9.199 0.448 10.547 1.00 97.69 175 ASP A N 1
ATOM 1379 C CA . ASP A 1 175 ? -9.464 0.350 11.977 1.00 97.69 175 ASP A CA 1
ATOM 1380 C C . ASP A 1 175 ? -10.647 -0.604 12.200 1.00 97.69 175 ASP A C 1
ATOM 1382 O O . ASP A 1 175 ? -11.696 -0.503 11.550 1.00 97.69 175 ASP A O 1
ATOM 1386 N N . LYS A 1 176 ? -10.466 -1.555 13.114 1.00 97.75 176 LYS A N 1
ATOM 1387 C CA . LYS A 1 176 ? -11.428 -2.610 13.423 1.00 97.75 176 LYS A CA 1
ATOM 1388 C C . LYS A 1 176 ? -12.790 -2.078 13.840 1.00 97.75 176 LYS A C 1
ATOM 1390 O O . LYS A 1 176 ? -13.798 -2.713 13.533 1.00 97.75 176 LYS A O 1
ATOM 1395 N N . LYS A 1 177 ? -12.863 -0.883 14.432 1.00 96.31 177 LYS A N 1
ATOM 1396 C CA . LYS A 1 177 ? -14.158 -0.253 14.739 1.00 96.31 177 LYS A CA 1
ATOM 1397 C C . LYS A 1 177 ? -15.040 -0.067 13.500 1.00 96.31 177 LYS A C 1
ATOM 1399 O O . LYS A 1 177 ? -16.258 -0.075 13.618 1.00 96.31 177 LYS A O 1
ATOM 1404 N N . PHE A 1 178 ? -14.447 0.053 12.311 1.00 96.50 178 PHE A N 1
ATOM 1405 C CA . PHE A 1 178 ? -15.179 0.218 11.059 1.00 96.50 178 PHE A CA 1
ATOM 1406 C C . PHE A 1 178 ? -15.582 -1.103 10.395 1.00 96.50 178 PHE A C 1
ATOM 1408 O O . PHE A 1 178 ? -16.311 -1.052 9.412 1.00 96.50 178 PHE A O 1
ATOM 1415 N N . GLU A 1 179 ? -15.175 -2.273 10.896 1.00 96.50 179 GLU A N 1
ATOM 1416 C CA . GLU A 1 179 ? -15.399 -3.578 10.244 1.00 96.50 179 GLU A CA 1
ATOM 1417 C C . GLU A 1 179 ? -16.878 -3.863 9.946 1.00 96.50 179 GLU A C 1
ATOM 1419 O O . GLU A 1 179 ? -17.235 -4.325 8.864 1.00 96.50 179 GLU A O 1
ATOM 1424 N N . THR A 1 180 ? -17.765 -3.520 10.879 1.00 95.50 180 THR A N 1
ATOM 1425 C CA . THR A 1 180 ? -19.207 -3.788 10.760 1.00 95.50 180 THR A CA 1
ATOM 1426 C C . THR A 1 180 ? -20.008 -2.601 10.221 1.00 95.50 180 THR A C 1
ATOM 1428 O O . THR A 1 180 ? -21.225 -2.694 10.038 1.00 95.50 180 THR A O 1
ATOM 1431 N N . HIS A 1 181 ? -19.353 -1.469 9.942 1.00 95.50 181 HIS A N 1
ATOM 1432 C CA . HIS A 1 181 ? -20.037 -0.260 9.496 1.00 95.50 181 HIS A CA 1
ATOM 1433 C C . HIS A 1 181 ? -20.576 -0.424 8.069 1.00 95.50 181 HIS A C 1
ATOM 1435 O O . HIS A 1 181 ? -19.854 -0.786 7.140 1.00 95.50 181 HIS A O 1
ATOM 1441 N N . LYS A 1 182 ? -21.843 -0.058 7.850 1.00 94.25 182 LYS A N 1
ATOM 1442 C CA . LYS A 1 182 ? -22.429 0.054 6.504 1.00 94.25 182 LYS A CA 1
ATOM 1443 C C . LYS A 1 182 ? -22.046 1.395 5.868 1.00 94.25 182 LYS A C 1
ATOM 1445 O O . LYS A 1 182 ? -22.880 2.282 5.728 1.00 94.25 182 LYS A O 1
ATOM 1450 N N . SER A 1 183 ? -20.766 1.557 5.538 1.00 95.44 183 SER A N 1
ATOM 1451 C CA . SER A 1 183 ? -20.206 2.779 4.945 1.00 95.44 183 SER A CA 1
ATOM 1452 C C . SER A 1 183 ? -19.985 2.642 3.437 1.00 95.44 183 SER A C 1
ATOM 1454 O O . SER A 1 183 ? -19.856 1.530 2.915 1.00 95.44 183 SER A O 1
ATOM 1456 N N . PHE A 1 184 ? -19.883 3.775 2.731 1.00 96.69 184 PHE A N 1
ATOM 1457 C CA . PHE A 1 184 ? -19.471 3.788 1.320 1.00 96.69 184 PHE A CA 1
ATOM 1458 C C . PHE A 1 184 ? -18.099 3.121 1.130 1.00 96.69 184 PHE A C 1
ATOM 1460 O O . PHE A 1 184 ? -17.906 2.378 0.177 1.00 96.69 184 PHE A O 1
ATOM 1467 N N . ILE A 1 185 ? -17.179 3.306 2.083 1.00 97.44 185 ILE A N 1
ATOM 1468 C CA . ILE A 1 185 ? -15.850 2.683 2.063 1.00 97.44 185 ILE A CA 1
ATOM 1469 C C . ILE A 1 185 ? -15.945 1.152 2.069 1.00 97.44 185 ILE A C 1
ATOM 1471 O O . ILE A 1 185 ? -15.369 0.505 1.196 1.00 97.44 185 ILE A O 1
ATOM 1475 N N . ASN A 1 186 ? -16.721 0.575 2.994 1.00 97.75 186 ASN A N 1
ATOM 1476 C CA . ASN A 1 186 ? -16.860 -0.879 3.116 1.00 97.75 186 ASN A CA 1
ATOM 1477 C C . ASN A 1 186 ? -17.665 -1.493 1.963 1.00 97.75 186 ASN A C 1
ATOM 1479 O O . ASN A 1 186 ? -17.348 -2.575 1.478 1.00 97.75 186 ASN A O 1
ATOM 1483 N N . THR A 1 187 ? -18.726 -0.811 1.527 1.00 96.44 187 THR A N 1
ATOM 1484 C CA . THR A 1 187 ? -19.634 -1.318 0.482 1.00 96.44 187 THR A CA 1
ATOM 1485 C C . THR A 1 187 ? -19.138 -1.075 -0.944 1.00 96.44 187 THR A C 1
ATOM 1487 O O . THR A 1 187 ? -19.585 -1.776 -1.853 1.00 96.44 187 THR A O 1
ATOM 1490 N N . GLY A 1 188 ? -18.220 -0.124 -1.131 1.00 96.38 188 GLY A N 1
ATOM 1491 C CA . GLY A 1 188 ? -17.600 0.230 -2.405 1.00 96.38 188 GLY A CA 1
ATOM 1492 C C . GLY A 1 188 ? -16.136 -0.223 -2.479 1.00 96.38 188 GLY A C 1
ATOM 1493 O O . GLY A 1 188 ? -15.908 -1.407 -2.741 1.00 96.38 188 GLY A O 1
ATOM 1494 N N . PRO A 1 189 ? -15.145 0.670 -2.263 1.00 97.50 189 PRO A N 1
ATOM 1495 C CA . PRO A 1 189 ? -13.724 0.371 -2.467 1.00 97.50 189 PRO A CA 1
ATOM 1496 C C . PRO A 1 189 ? -13.232 -0.922 -1.808 1.00 97.50 189 PRO A C 1
ATOM 1498 O O . PRO A 1 189 ? -12.627 -1.749 -2.486 1.00 97.50 189 PRO A O 1
ATOM 1501 N N . VAL A 1 190 ? -13.530 -1.145 -0.521 1.00 98.12 190 VAL A N 1
ATOM 1502 C CA . VAL A 1 190 ? -13.102 -2.360 0.201 1.00 98.12 190 VAL A CA 1
ATOM 1503 C C . VAL A 1 190 ? -13.676 -3.612 -0.454 1.00 98.12 190 VAL A C 1
ATOM 1505 O O . VAL A 1 190 ? -12.934 -4.538 -0.769 1.00 98.12 190 VAL A O 1
ATOM 1508 N N . LYS A 1 191 ? -14.982 -3.624 -0.739 1.00 97.19 191 LYS A N 1
ATOM 1509 C CA . LYS A 1 191 ? -15.649 -4.760 -1.384 1.00 97.19 191 LYS A CA 1
ATOM 1510 C C . LYS A 1 191 ? -15.033 -5.099 -2.743 1.00 97.19 191 LYS A C 1
ATOM 1512 O O . LYS A 1 191 ? -14.882 -6.273 -3.072 1.00 97.19 191 LYS A O 1
ATOM 1517 N N . TRP A 1 192 ? -14.684 -4.086 -3.535 1.00 96.44 192 TRP A N 1
ATOM 1518 C CA . TRP A 1 192 ? -14.013 -4.282 -4.822 1.00 96.44 192 TRP A CA 1
ATOM 1519 C C . TRP A 1 192 ? -12.618 -4.873 -4.649 1.00 96.44 192 TRP A C 1
ATOM 1521 O O . TRP A 1 192 ? -12.278 -5.855 -5.312 1.00 96.44 192 TRP A O 1
ATOM 1531 N N . VAL A 1 193 ? -11.821 -4.313 -3.742 1.00 97.38 193 VAL A N 1
ATOM 1532 C CA . VAL A 1 193 ? -10.464 -4.793 -3.471 1.00 97.38 193 VAL A CA 1
ATOM 1533 C C . VAL A 1 193 ? -10.478 -6.229 -2.959 1.00 97.38 193 VAL A C 1
ATOM 1535 O O . VAL A 1 193 ? -9.732 -7.058 -3.471 1.00 97.38 193 VAL A O 1
ATOM 1538 N N . ASP A 1 194 ? -11.372 -6.561 -2.033 1.00 97.06 194 ASP A N 1
ATOM 1539 C CA . ASP A 1 194 ? -11.488 -7.905 -1.460 1.00 97.06 194 ASP A CA 1
ATOM 1540 C C . ASP A 1 194 ? -11.855 -8.968 -2.499 1.00 97.06 194 ASP A C 1
ATOM 1542 O O . ASP A 1 194 ? -11.476 -10.129 -2.354 1.00 97.06 194 ASP A O 1
ATOM 1546 N N . SER A 1 195 ? -12.562 -8.573 -3.561 1.00 96.06 195 SER A N 1
ATOM 1547 C CA . SER A 1 195 ? -12.973 -9.483 -4.633 1.00 96.06 195 SER A CA 1
ATOM 1548 C C . SER A 1 195 ? -11.883 -9.781 -5.671 1.00 96.06 195 SER A C 1
ATOM 1550 O O . SER A 1 195 ? -11.941 -10.820 -6.324 1.00 96.06 195 SER A O 1
ATOM 1552 N N . GLU A 1 196 ? -10.887 -8.901 -5.833 1.00 94.94 196 GLU A N 1
ATOM 1553 C CA . GLU A 1 196 ? -9.908 -8.995 -6.931 1.00 94.94 196 GLU A CA 1
ATOM 1554 C C . GLU A 1 196 ? -8.440 -8.997 -6.485 1.00 94.94 196 GLU A C 1
ATOM 1556 O O . GLU A 1 196 ? -7.567 -9.457 -7.231 1.00 94.94 196 GLU A O 1
ATOM 1561 N N . SER A 1 197 ? -8.132 -8.463 -5.303 1.00 95.75 197 SER A N 1
ATOM 1562 C CA . SER A 1 197 ? -6.757 -8.346 -4.831 1.00 95.75 197 SER A CA 1
ATOM 1563 C C . SER A 1 197 ? -6.172 -9.696 -4.454 1.00 95.75 197 SER A C 1
ATOM 1565 O O . SER A 1 197 ? -6.742 -10.462 -3.679 1.00 95.75 197 SER A O 1
ATOM 1567 N N . LYS A 1 198 ? -4.944 -9.943 -4.908 1.00 94.50 198 LYS A N 1
ATOM 1568 C CA . LYS A 1 198 ? -4.167 -11.132 -4.529 1.00 94.50 198 LYS A CA 1
ATOM 1569 C C . LYS A 1 198 ? -3.717 -11.098 -3.061 1.00 94.50 198 LYS A C 1
ATOM 1571 O O . LYS A 1 198 ? -3.390 -12.137 -2.482 1.00 94.50 198 LYS A O 1
ATOM 1576 N N . PHE A 1 199 ? -3.711 -9.909 -2.460 1.00 95.44 199 PHE A N 1
ATOM 1577 C CA . PHE A 1 199 ? -3.343 -9.685 -1.062 1.00 95.44 199 PHE A CA 1
ATOM 1578 C C . PHE A 1 199 ? -4.572 -9.548 -0.153 1.00 95.44 199 PHE A C 1
ATOM 1580 O O . PHE A 1 199 ? -4.440 -9.667 1.067 1.00 95.44 199 PHE A O 1
ATOM 1587 N N . GLY A 1 200 ? -5.763 -9.391 -0.739 1.00 92.88 200 GLY A N 1
ATOM 1588 C CA . GLY A 1 200 ? -7.041 -9.366 -0.034 1.00 92.88 200 GLY A CA 1
ATOM 1589 C C . GLY A 1 200 ? -7.401 -10.700 0.649 1.00 92.88 200 GLY A C 1
ATOM 1590 O O . GLY A 1 200 ? -6.734 -11.725 0.434 1.00 92.88 200 GLY A O 1
ATOM 1591 N N . PRO A 1 201 ? -8.422 -10.705 1.528 1.00 96.56 201 PRO A N 1
ATOM 1592 C CA . PRO A 1 201 ? -9.256 -9.558 1.905 1.00 96.56 201 PRO A CA 1
ATOM 1593 C C . PRO A 1 201 ? -8.532 -8.521 2.777 1.00 96.56 201 PRO A C 1
ATOM 1595 O O . PRO A 1 201 ? -7.485 -8.820 3.361 1.00 96.56 201 PRO A O 1
ATOM 1598 N N . THR A 1 202 ? -9.131 -7.338 2.860 1.00 98.06 202 THR A N 1
ATOM 1599 C CA . THR A 1 202 ? -8.809 -6.201 3.724 1.00 98.06 202 THR A CA 1
ATOM 1600 C C . THR A 1 202 ? -8.576 -6.638 5.167 1.00 98.06 202 THR A C 1
ATOM 1602 O O . THR A 1 202 ? -9.232 -7.544 5.687 1.00 98.06 202 THR A O 1
ATOM 1605 N N . ILE A 1 203 ? -7.613 -5.999 5.829 1.00 98.50 203 ILE A N 1
ATOM 1606 C CA . ILE A 1 203 ? -7.269 -6.291 7.219 1.00 98.50 203 ILE A CA 1
ATOM 1607 C C . ILE A 1 203 ? -7.947 -5.268 8.126 1.00 98.50 203 ILE A C 1
ATOM 1609 O O . ILE A 1 203 ? -7.576 -4.100 8.137 1.00 98.50 203 ILE A O 1
ATOM 1613 N N . TYR A 1 204 ? -8.889 -5.730 8.943 1.00 98.38 204 TYR A N 1
ATOM 1614 C CA . TYR A 1 204 ? -9.406 -4.962 10.072 1.00 98.38 204 TYR A CA 1
ATOM 1615 C C . TYR A 1 204 ? -8.574 -5.253 11.325 1.00 98.38 204 TYR A C 1
ATOM 1617 O O . TYR A 1 204 ? -8.358 -6.419 11.684 1.00 98.38 204 TYR A O 1
ATOM 1625 N N . THR A 1 205 ? -8.058 -4.204 11.968 1.00 97.88 205 THR A N 1
ATOM 1626 C CA . THR A 1 205 ? -7.215 -4.310 13.169 1.00 97.88 205 THR A CA 1
ATOM 1627 C C . THR A 1 205 ? -7.357 -3.090 14.070 1.00 97.88 205 THR A C 1
ATOM 1629 O O . THR A 1 205 ? -7.696 -2.008 13.606 1.00 97.88 205 THR A O 1
ATOM 1632 N N . GLU A 1 206 ? -7.088 -3.249 15.363 1.00 97.75 206 GLU A N 1
ATOM 1633 C CA . GLU A 1 206 ? -7.040 -2.114 16.290 1.00 97.75 206 GLU A CA 1
ATOM 1634 C C . GLU A 1 206 ? -5.802 -1.265 15.961 1.00 97.75 206 GLU A C 1
ATOM 1636 O O . GLU A 1 206 ? -4.675 -1.760 16.061 1.00 97.75 206 GLU A O 1
ATOM 1641 N N . PHE A 1 207 ? -5.984 -0.005 15.560 1.00 96.44 207 PHE A N 1
ATOM 1642 C CA . PHE A 1 207 ? -4.859 0.865 15.182 1.00 96.44 207 PHE A CA 1
ATOM 1643 C C . PHE A 1 207 ? -3.946 1.186 16.366 1.00 96.44 207 PHE A C 1
ATOM 1645 O O . PHE A 1 207 ? -2.731 1.175 16.210 1.00 96.44 207 PHE A O 1
ATOM 1652 N N . GLU A 1 208 ? -4.501 1.303 17.574 1.00 95.75 208 GLU A N 1
ATOM 1653 C CA . GLU A 1 208 ? -3.723 1.458 18.815 1.00 95.75 208 GLU A CA 1
ATOM 1654 C C . GLU A 1 208 ? -2.701 0.329 19.033 1.00 95.75 208 GLU A C 1
ATOM 1656 O O . GLU A 1 208 ? -1.685 0.497 19.703 1.00 95.75 208 GLU A O 1
ATOM 1661 N N . THR A 1 209 ? -2.957 -0.848 18.456 1.00 96.88 209 THR A N 1
ATOM 1662 C CA . THR A 1 209 ? -2.057 -2.003 18.528 1.00 96.88 209 THR A CA 1
ATOM 1663 C C . THR A 1 209 ? -1.737 -2.531 17.135 1.00 96.88 209 THR A C 1
ATOM 1665 O O . THR A 1 209 ? -1.749 -3.739 16.897 1.00 96.88 209 THR A O 1
ATOM 1668 N N . ILE A 1 210 ? -1.417 -1.627 16.201 1.00 97.19 210 ILE A N 1
ATOM 1669 C CA . ILE A 1 210 ? -1.278 -1.936 14.772 1.00 97.19 210 ILE A CA 1
ATOM 1670 C C . ILE A 1 210 ? -0.403 -3.165 14.476 1.00 97.19 210 ILE A C 1
ATOM 1672 O O . ILE A 1 210 ? -0.739 -3.979 13.618 1.00 97.19 210 ILE A O 1
ATOM 1676 N N . LEU A 1 211 ? 0.680 -3.379 15.229 1.00 97.69 211 LEU A N 1
ATOM 1677 C CA . LEU A 1 211 ? 1.600 -4.500 15.004 1.00 97.69 211 LEU A CA 1
ATOM 1678 C C . LEU A 1 211 ? 0.966 -5.885 15.227 1.00 97.69 211 LEU A C 1
ATOM 1680 O O . LEU A 1 211 ? 1.501 -6.882 14.743 1.00 97.69 211 LEU A O 1
ATOM 1684 N N . THR A 1 212 ? -0.190 -5.968 15.890 1.00 96.88 212 THR A N 1
ATOM 1685 C CA . THR A 1 212 ? -0.952 -7.220 16.038 1.00 96.88 212 THR A CA 1
ATOM 1686 C C . THR A 1 212 ? -1.432 -7.781 14.699 1.00 96.88 212 THR A C 1
ATOM 1688 O O . THR A 1 212 ? -1.660 -8.987 14.591 1.00 96.88 212 THR A O 1
ATOM 1691 N N . CYS A 1 213 ? -1.524 -6.954 13.650 1.00 97.31 213 CYS A N 1
ATOM 1692 C CA . CYS A 1 213 ? -1.885 -7.414 12.313 1.00 97.31 213 CYS A CA 1
ATOM 1693 C C . CYS A 1 213 ? -0.703 -7.947 11.484 1.00 97.31 213 CYS A C 1
ATOM 1695 O O . CYS A 1 213 ? -0.936 -8.558 10.438 1.00 97.31 213 CYS A O 1
ATOM 1697 N N . MET A 1 214 ? 0.547 -7.800 11.948 1.00 96.94 214 MET A N 1
ATOM 1698 C CA . MET A 1 214 ? 1.734 -8.244 11.202 1.00 96.94 214 MET A CA 1
ATOM 1699 C C . MET A 1 214 ? 1.709 -9.722 10.790 1.00 96.94 214 MET A C 1
ATOM 1701 O O . MET A 1 214 ? 2.080 -10.003 9.653 1.00 96.94 214 MET A O 1
ATOM 1705 N N . PRO A 1 215 ? 1.231 -10.681 11.613 1.00 97.00 215 PRO A N 1
ATOM 1706 C CA . PRO A 1 215 ? 1.105 -12.068 11.170 1.00 97.00 215 PRO A CA 1
ATOM 1707 C C . PRO A 1 215 ? 0.221 -12.221 9.925 1.00 97.00 215 PRO A C 1
ATOM 1709 O O . PRO A 1 215 ? 0.556 -12.993 9.028 1.00 97.00 215 PRO A O 1
ATOM 1712 N N . LYS A 1 216 ? -0.871 -11.444 9.830 1.00 97.56 216 LYS A N 1
ATOM 1713 C CA . LYS A 1 216 ? -1.734 -11.420 8.640 1.00 97.56 216 LYS A CA 1
ATOM 1714 C C . LYS A 1 216 ? -0.989 -10.803 7.461 1.00 97.56 216 LYS A C 1
ATOM 1716 O O . LYS A 1 216 ? -0.966 -11.411 6.400 1.00 97.56 216 LYS A O 1
ATOM 1721 N N . ILE A 1 217 ? -0.339 -9.649 7.644 1.00 96.56 217 ILE A N 1
ATOM 1722 C CA . ILE A 1 217 ? 0.455 -9.002 6.584 1.00 96.56 217 ILE A CA 1
ATOM 1723 C C . ILE A 1 217 ? 1.511 -9.969 6.039 1.00 96.56 217 ILE A C 1
ATOM 1725 O O . ILE A 1 217 ? 1.583 -10.169 4.831 1.00 96.56 217 ILE A O 1
ATOM 1729 N N . ASN A 1 218 ? 2.267 -10.638 6.908 1.00 94.56 218 ASN A N 1
ATOM 1730 C CA . ASN A 1 218 ? 3.298 -11.598 6.516 1.00 94.56 218 ASN A CA 1
ATOM 1731 C C . ASN A 1 218 ? 2.718 -12.773 5.727 1.00 94.56 218 ASN A C 1
ATOM 1733 O O . ASN A 1 218 ? 3.285 -13.172 4.711 1.00 94.56 218 ASN A O 1
ATOM 1737 N N . GLU A 1 219 ? 1.569 -13.303 6.150 1.00 95.06 219 GLU A N 1
ATOM 1738 C CA . GLU A 1 219 ? 0.850 -14.324 5.388 1.00 95.06 219 GLU A CA 1
ATOM 1739 C C . GLU A 1 219 ? 0.499 -13.819 3.981 1.00 95.06 219 GLU A C 1
ATOM 1741 O O . GLU A 1 219 ? 0.788 -14.514 3.009 1.00 95.06 219 GLU A O 1
ATOM 1746 N N . ARG A 1 220 ? -0.014 -12.586 3.842 1.00 93.94 220 ARG A N 1
ATOM 1747 C CA . ARG A 1 220 ? -0.335 -11.986 2.530 1.00 93.94 220 ARG A CA 1
ATOM 1748 C C . ARG A 1 220 ? 0.892 -11.770 1.664 1.00 93.94 220 ARG A C 1
ATOM 1750 O O . ARG A 1 220 ? 0.875 -12.121 0.485 1.00 93.94 220 ARG A O 1
ATOM 1757 N N . LEU A 1 221 ? 1.957 -11.226 2.240 1.00 91.00 221 LEU A N 1
ATOM 1758 C CA . LEU A 1 221 ? 3.192 -10.942 1.522 1.00 91.00 221 LEU A CA 1
ATOM 1759 C C . LEU A 1 221 ? 3.919 -12.222 1.098 1.00 91.00 221 LEU A C 1
ATOM 1761 O O . LEU A 1 221 ? 4.599 -12.199 0.079 1.00 91.00 221 LEU A O 1
ATOM 1765 N N . ASN A 1 222 ? 3.739 -13.349 1.786 1.00 87.12 222 ASN A N 1
ATOM 1766 C CA . ASN A 1 222 ? 4.381 -14.617 1.421 1.00 87.12 222 ASN A CA 1
ATOM 1767 C C . ASN A 1 222 ? 3.606 -15.451 0.391 1.00 87.12 222 ASN A C 1
ATOM 1769 O O . ASN A 1 222 ? 4.111 -16.474 -0.081 1.00 87.12 222 ASN A O 1
ATOM 1773 N N . ARG A 1 223 ? 2.401 -15.031 -0.010 1.00 87.19 223 ARG A N 1
ATOM 1774 C CA . ARG A 1 223 ? 1.650 -15.720 -1.065 1.00 87.19 223 ARG A CA 1
ATOM 1775 C C . ARG A 1 223 ? 2.440 -15.719 -2.372 1.00 87.19 223 ARG A C 1
ATOM 1777 O O . ARG A 1 223 ? 2.957 -14.689 -2.814 1.00 87.19 223 ARG A O 1
ATOM 1784 N N . LYS A 1 224 ? 2.492 -16.884 -3.025 1.00 69.81 224 LYS A N 1
ATOM 1785 C CA . LYS A 1 224 ? 3.044 -17.023 -4.377 1.00 69.81 224 LYS A CA 1
ATOM 1786 C C . LYS A 1 224 ? 2.105 -16.331 -5.358 1.00 69.81 224 LYS A C 1
ATOM 1788 O O . LYS A 1 224 ? 1.093 -16.887 -5.769 1.00 69.81 224 LYS A O 1
ATOM 1793 N N . VAL A 1 225 ? 2.434 -15.098 -5.711 1.00 67.38 225 VAL A N 1
ATOM 1794 C CA . VAL A 1 225 ? 1.690 -14.334 -6.706 1.00 67.38 225 VAL A CA 1
ATOM 1795 C C . VAL A 1 225 ? 2.275 -14.635 -8.080 1.00 67.38 225 VAL A C 1
ATOM 1797 O O . VAL A 1 225 ? 3.390 -14.218 -8.377 1.00 67.38 225 VAL A O 1
ATOM 1800 N N . GLN A 1 226 ? 1.524 -15.326 -8.946 1.00 54.66 226 GLN A N 1
ATOM 1801 C CA . GLN A 1 226 ? 1.871 -15.368 -10.368 1.00 54.66 226 GLN A CA 1
ATOM 1802 C C . GLN A 1 226 ? 1.797 -13.934 -10.921 1.00 54.66 226 GLN A C 1
ATOM 1804 O O . GLN A 1 226 ? 0.730 -13.298 -10.914 1.00 54.66 226 GLN A O 1
ATOM 1809 N N . SER A 1 227 ? 2.933 -13.400 -11.372 1.00 51.97 227 SER A N 1
ATOM 1810 C CA . SER A 1 227 ? 2.978 -12.161 -12.142 1.00 51.97 227 SER A CA 1
ATOM 1811 C C . SER A 1 227 ? 2.508 -12.465 -13.561 1.00 51.97 227 SER A C 1
ATOM 1813 O O . SER A 1 227 ? 3.262 -12.999 -14.371 1.00 51.97 227 SER A O 1
ATOM 1815 N N . ASN A 1 228 ? 1.256 -12.135 -13.875 1.00 43.78 228 ASN A N 1
ATOM 1816 C CA . ASN A 1 228 ? 0.817 -12.101 -15.263 1.00 43.78 228 ASN A CA 1
ATOM 1817 C C . ASN A 1 228 ? 1.406 -10.825 -15.866 1.00 43.78 228 ASN A C 1
ATOM 1819 O O . ASN A 1 228 ? 0.877 -9.742 -15.627 1.00 43.78 228 ASN A O 1
ATOM 1823 N N . ILE A 1 229 ? 2.528 -10.939 -16.579 1.00 48.53 229 ILE A N 1
ATOM 1824 C CA . ILE A 1 229 ? 3.056 -9.838 -17.389 1.00 48.53 229 ILE A CA 1
ATOM 1825 C C . ILE A 1 229 ? 2.001 -9.552 -18.462 1.00 48.53 229 ILE A C 1
ATOM 1827 O O . ILE A 1 229 ? 1.830 -10.319 -19.407 1.00 48.53 229 ILE A O 1
ATOM 1831 N N . THR A 1 230 ? 1.227 -8.487 -18.279 1.00 46.59 230 THR A N 1
ATOM 1832 C CA . THR A 1 230 ? 0.249 -8.019 -19.265 1.00 46.59 230 THR A CA 1
ATOM 1833 C C . THR A 1 230 ? 0.941 -7.105 -20.270 1.00 46.59 230 THR A C 1
ATOM 1835 O O . THR A 1 230 ? 1.697 -6.224 -19.866 1.00 46.59 230 THR A O 1
ATOM 1838 N N . ASN A 1 231 ? 0.637 -7.254 -21.566 1.00 46.94 231 ASN A N 1
ATOM 1839 C CA . ASN A 1 231 ? 1.234 -6.458 -22.656 1.00 46.94 231 ASN A CA 1
ATOM 1840 C C . ASN A 1 231 ? 1.088 -4.928 -22.485 1.00 46.94 231 ASN A C 1
ATOM 1842 O O . ASN A 1 231 ? 1.821 -4.182 -23.119 1.00 46.94 231 ASN A O 1
ATOM 1846 N N . ALA A 1 232 ? 0.143 -4.458 -21.661 1.00 48.66 232 ALA A N 1
ATOM 1847 C CA . ALA A 1 232 ? -0.111 -3.034 -21.438 1.00 48.66 232 ALA A CA 1
ATOM 1848 C C . ALA A 1 232 ? 0.949 -2.332 -20.562 1.00 48.66 232 ALA A C 1
ATOM 1850 O O . ALA A 1 232 ? 1.176 -1.143 -20.748 1.00 48.66 232 ALA A O 1
ATOM 1851 N N . ASN A 1 233 ? 1.635 -3.057 -19.664 1.00 48.62 233 ASN A N 1
ATOM 1852 C CA . ASN A 1 233 ? 2.602 -2.483 -18.704 1.00 48.62 233 ASN A CA 1
ATOM 1853 C C . ASN A 1 233 ? 4.027 -2.989 -18.970 1.00 48.62 233 ASN A C 1
ATOM 1855 O O . ASN A 1 233 ? 4.820 -3.178 -18.049 1.00 48.62 233 ASN A O 1
ATOM 1859 N N . SER A 1 234 ? 4.331 -3.297 -20.229 1.00 54.91 234 SER A N 1
ATOM 1860 C CA . SER A 1 234 ? 5.578 -3.943 -20.613 1.00 54.91 234 SER A CA 1
ATOM 1861 C C . SER A 1 234 ? 6.440 -3.018 -21.470 1.00 54.91 234 SER A C 1
ATOM 1863 O O . SER A 1 234 ? 5.946 -2.458 -22.445 1.00 54.91 234 SER A O 1
ATOM 1865 N N . ILE A 1 235 ? 7.716 -2.861 -21.115 1.00 47.41 235 ILE A N 1
ATOM 1866 C CA . ILE A 1 235 ? 8.654 -1.948 -21.782 1.00 47.41 235 ILE A CA 1
ATOM 1867 C C . ILE A 1 235 ? 9.566 -2.728 -22.735 1.00 47.41 235 ILE A C 1
ATOM 1869 O O . ILE A 1 235 ? 10.200 -3.712 -22.339 1.00 47.41 235 ILE A O 1
ATOM 1873 N N . GLY A 1 236 ? 9.672 -2.232 -23.971 1.00 52.91 236 GLY A N 1
ATOM 1874 C CA . GLY A 1 236 ? 10.562 -2.751 -25.013 1.00 52.91 236 GLY A CA 1
ATOM 1875 C C . GLY A 1 236 ? 10.136 -4.101 -25.597 1.00 52.91 236 GLY A C 1
ATOM 1876 O O . GLY A 1 236 ? 9.165 -4.719 -25.160 1.00 52.91 236 GLY A O 1
ATOM 1877 N N . ASP A 1 237 ? 10.907 -4.583 -26.574 1.00 46.91 237 ASP A N 1
ATOM 1878 C CA . ASP A 1 237 ? 10.600 -5.803 -27.343 1.00 46.91 237 ASP A CA 1
ATOM 1879 C C . ASP A 1 237 ? 10.539 -7.075 -26.476 1.00 46.91 237 ASP A C 1
ATOM 1881 O O . ASP A 1 237 ? 9.861 -8.046 -26.811 1.00 46.91 237 ASP A O 1
ATOM 1885 N N . TYR A 1 238 ? 11.201 -7.044 -25.317 1.00 52.97 238 TYR A N 1
ATOM 1886 C CA . TYR A 1 238 ? 11.277 -8.145 -24.352 1.00 52.97 238 TYR A CA 1
ATOM 1887 C C . TYR A 1 238 ? 10.232 -8.066 -23.225 1.00 52.97 238 TYR A C 1
ATOM 1889 O O . TYR A 1 238 ? 10.207 -8.938 -22.358 1.00 52.97 238 TYR A O 1
ATOM 1897 N N . LYS A 1 239 ? 9.347 -7.058 -23.247 1.00 59.19 239 LYS A N 1
ATOM 1898 C CA . LYS A 1 239 ? 8.193 -6.920 -22.344 1.00 59.19 239 LYS A CA 1
ATOM 1899 C C . LYS A 1 239 ? 8.538 -6.901 -20.843 1.00 59.19 239 LYS A C 1
ATOM 1901 O O . LYS A 1 239 ? 7.933 -7.618 -20.044 1.00 59.19 239 LYS A O 1
ATOM 1906 N N . TYR A 1 240 ? 9.477 -6.052 -20.435 1.00 61.31 240 TYR A N 1
ATOM 1907 C CA . TYR A 1 240 ? 9.871 -5.919 -19.025 1.00 61.31 240 TYR A CA 1
ATOM 1908 C C . TYR A 1 240 ? 8.828 -5.170 -18.187 1.00 61.31 240 TYR A C 1
ATOM 1910 O O . TYR A 1 240 ? 8.280 -4.173 -18.652 1.00 61.31 240 TYR A O 1
ATOM 1918 N N . SER A 1 241 ? 8.588 -5.593 -16.937 1.00 63.97 241 SER A N 1
ATOM 1919 C CA . SER A 1 241 ? 7.816 -4.773 -15.989 1.00 63.97 241 SER A CA 1
ATOM 1920 C C . SER A 1 241 ? 8.617 -3.527 -15.573 1.00 63.97 241 SER A C 1
ATOM 1922 O O . SER A 1 241 ? 9.855 -3.574 -15.594 1.00 63.97 241 SER A O 1
ATOM 1924 N N . PRO A 1 242 ? 7.961 -2.436 -15.128 1.00 64.25 242 PRO A N 1
ATOM 1925 C CA . PRO A 1 242 ? 8.651 -1.244 -14.628 1.00 64.25 242 PRO A CA 1
ATOM 1926 C C . PRO A 1 242 ? 9.683 -1.566 -13.537 1.00 64.25 242 PRO A C 1
ATOM 1928 O O . PRO A 1 242 ? 10.791 -1.036 -13.559 1.00 64.25 242 PRO A O 1
ATOM 1931 N N . LYS A 1 243 ? 9.365 -2.517 -12.645 1.00 67.19 243 LYS A N 1
ATOM 1932 C CA . LYS A 1 243 ? 10.274 -3.048 -11.616 1.00 67.19 243 LYS A CA 1
ATOM 1933 C C . LYS A 1 243 ? 11.553 -3.632 -12.205 1.00 67.19 243 LYS A C 1
ATOM 1935 O O . LYS A 1 243 ? 12.646 -3.244 -11.803 1.00 67.19 243 LYS A O 1
ATOM 1940 N N . ILE A 1 244 ? 11.427 -4.554 -13.156 1.00 66.00 244 ILE A N 1
ATOM 1941 C CA . ILE A 1 244 ? 12.586 -5.205 -13.780 1.00 66.00 244 ILE A CA 1
ATOM 1942 C C . ILE A 1 244 ? 13.449 -4.168 -14.495 1.00 66.00 244 ILE A C 1
ATOM 1944 O O . ILE A 1 244 ? 14.671 -4.212 -14.385 1.00 66.00 244 ILE A O 1
ATOM 1948 N N . PHE A 1 245 ? 12.818 -3.203 -15.165 1.00 63.72 245 PHE A N 1
ATOM 1949 C CA . PHE A 1 245 ? 13.532 -2.119 -15.821 1.00 63.72 245 PHE A CA 1
ATOM 1950 C C . PHE A 1 245 ? 14.286 -1.227 -14.824 1.00 63.72 245 PHE A C 1
ATOM 1952 O O . PHE A 1 245 ? 15.459 -0.946 -15.054 1.00 63.72 245 PHE A O 1
ATOM 1959 N N . LEU A 1 246 ? 13.679 -0.838 -13.695 1.00 66.00 246 LEU A N 1
ATOM 1960 C CA . LEU A 1 246 ? 14.374 -0.047 -12.674 1.00 66.00 246 LEU A CA 1
ATOM 1961 C C . LEU A 1 246 ? 15.564 -0.805 -12.091 1.00 66.00 246 LEU A C 1
ATOM 1963 O O . LEU A 1 246 ? 16.651 -0.248 -12.012 1.00 66.00 246 LEU A O 1
ATOM 1967 N N . PHE A 1 247 ? 15.388 -2.067 -11.697 1.00 64.88 247 PHE A N 1
ATOM 1968 C CA . PHE A 1 247 ? 16.490 -2.847 -11.132 1.00 64.88 247 PHE A CA 1
ATOM 1969 C C . PHE A 1 247 ? 17.597 -3.100 -12.153 1.00 64.88 247 PHE A C 1
ATOM 1971 O O . PHE A 1 247 ? 18.770 -3.047 -11.796 1.00 64.88 247 PHE A O 1
ATOM 1978 N N . PHE A 1 248 ? 17.248 -3.295 -13.425 1.00 64.44 248 PHE A N 1
ATOM 1979 C CA . PHE A 1 248 ? 18.227 -3.316 -14.503 1.00 64.44 248 PHE A CA 1
ATOM 1980 C C . PHE A 1 248 ? 18.999 -1.992 -14.578 1.00 64.44 248 PHE A C 1
ATOM 1982 O O . PHE A 1 248 ? 20.227 -2.001 -14.541 1.00 64.44 248 PHE A O 1
ATOM 1989 N N . VAL A 1 249 ? 18.299 -0.855 -14.616 1.00 59.53 249 VAL A N 1
ATOM 1990 C CA . VAL A 1 249 ? 18.926 0.472 -14.628 1.00 59.53 249 VAL A CA 1
ATOM 1991 C C . VAL A 1 249 ? 19.821 0.660 -13.403 1.00 59.53 249 VAL A C 1
ATOM 1993 O O . VAL A 1 249 ? 20.961 1.066 -13.567 1.00 59.53 249 VAL A O 1
ATOM 1996 N N . LEU A 1 250 ? 19.371 0.298 -12.202 1.00 60.16 250 LEU A N 1
ATOM 1997 C CA . LEU A 1 250 ? 20.158 0.409 -10.974 1.00 60.16 250 LEU A CA 1
ATOM 1998 C C . LEU A 1 250 ? 21.419 -0.453 -11.010 1.00 60.16 250 LEU A C 1
ATOM 2000 O O . LEU A 1 250 ? 22.477 0.054 -10.670 1.00 60.16 250 LEU A O 1
ATOM 2004 N N . VAL A 1 251 ? 21.340 -1.708 -11.464 1.00 54.38 251 VAL A N 1
ATOM 2005 C CA . VAL A 1 251 ? 22.517 -2.585 -11.608 1.00 54.38 251 VAL A CA 1
ATOM 2006 C C . VAL A 1 251 ? 23.521 -1.985 -12.583 1.00 54.38 251 VAL A C 1
ATOM 2008 O O . VAL A 1 251 ? 24.723 -1.992 -12.318 1.00 54.38 251 VAL A O 1
ATOM 2011 N N . VAL A 1 252 ? 23.038 -1.449 -13.703 1.00 52.91 252 VAL A N 1
ATOM 2012 C CA . VAL A 1 252 ? 23.904 -0.801 -14.685 1.00 52.91 252 VAL A CA 1
ATOM 2013 C C . VAL A 1 252 ? 24.487 0.501 -14.129 1.00 52.91 252 VAL A C 1
ATOM 2015 O O . VAL A 1 252 ? 25.631 0.818 -14.437 1.00 52.91 252 VAL A O 1
ATOM 2018 N N . ILE A 1 253 ? 23.734 1.236 -13.304 1.00 47.66 253 ILE A N 1
ATOM 2019 C CA . ILE A 1 253 ? 24.194 2.477 -12.679 1.00 47.66 253 ILE A CA 1
ATOM 2020 C C . ILE A 1 253 ? 25.193 2.235 -11.534 1.00 47.66 253 ILE A C 1
ATOM 2022 O O . ILE A 1 253 ? 26.141 2.997 -11.356 1.00 47.66 253 ILE A O 1
ATOM 2026 N N . SER A 1 254 ? 25.029 1.159 -10.771 1.00 43.41 254 SER A N 1
ATOM 2027 C CA . SER A 1 254 ? 25.899 0.820 -9.642 1.00 43.41 254 SER A CA 1
ATOM 2028 C C . SER A 1 254 ? 27.201 0.106 -10.021 1.00 43.41 254 SER A C 1
ATOM 2030 O O . SER A 1 254 ? 28.014 -0.143 -9.132 1.00 43.41 254 SER A O 1
ATOM 2032 N N . SER A 1 255 ? 27.387 -0.260 -11.295 1.00 45.16 255 SER A N 1
ATOM 2033 C CA . SER A 1 255 ? 28.551 -1.008 -11.811 1.00 45.16 255 SER A CA 1
ATOM 2034 C C . SER A 1 255 ? 29.524 -0.115 -12.586 1.00 45.16 255 SER A C 1
ATOM 2036 O O . SER A 1 255 ? 30.756 -0.321 -12.473 1.00 45.16 255 SER A O 1
#

Organism: Klebsiella pneumoniae (NCBI:txid573)